Protein AF-A0A9J6G256-F1 (afdb_monomer)

Nearest PDB structures (foldseek):
  5zbn-assembly3_C  TM=7.686E-01  e=2.371E-08  Nicotiana benthamiana
  5zbn-assembly2_B  TM=7.187E-01  e=8.609E-08  Nicotiana benthamiana
  1p4c-assembly1_A  TM=7.655E-01  e=4.120E-06  Pseudomonas putida
  6bfg-assembly1_A  TM=6.471E-01  e=3.862E-06  Pseudomonas putida
  3bl5-assembly6_F  TM=2.977E-01  e=8.065E-01  unclassified

InterPro domains:
  IPR000262 FMN-dependent dehydrogenase [PF01070] (1-65)
  IPR000262 FMN-dependent dehydrogenase [PF01070] (101-170)
  IPR013785 Aldolase-type TIM barrel [G3DSA:3.20.20.70] (1-86)
  IPR013785 Aldolase-type TIM barrel [G3DSA:3.20.20.70] (89-179)
  IPR037396 FMN hydroxy acid dehydrogenase domain [PS51349] (102-175)

Sequence (182 aa):
MAVSARSSTPLEEVAAAAGPDAALWAQLDIRKDRSITLQHAQRAKRCGCTAIVLTVDHPFISGTAARSAENESQQKVFNEISTPCQPLCAPWAADATFTWTGGVRSGDDVVKALCLGAKAVFVGRPALYGLAYNGEEGVTAVLECIRKELCTCLSLIGCHDVQKLHRGFLVRRSDISYQERR

Solvent-accessible surface area (backbone atoms only — not comparable to full-atom values): 11158 Å² total; per-residue (Å²): 88,77,43,56,76,79,50,96,61,58,66,62,58,52,36,63,73,60,39,93,85,46,68,32,27,38,30,42,57,88,45,94,59,56,67,60,40,51,51,51,54,52,50,33,54,74,54,58,33,80,45,77,43,80,58,74,89,68,88,61,91,67,80,69,71,78,85,75,48,96,64,77,76,58,62,56,56,56,60,64,65,63,49,80,80,70,84,81,74,54,85,87,51,82,83,67,77,51,64,44,64,78,85,57,80,46,15,61,50,50,51,52,44,33,22,75,62,34,78,48,75,46,70,54,69,61,37,54,50,16,34,74,73,50,39,69,62,23,26,50,51,46,53,49,50,32,50,53,38,30,53,49,49,29,59,74,72,72,45,93,46,82,87,73,49,38,58,86,83,58,77,60,76,89,77,56,81,80,74,82,80,124

Radius of gyration: 19.36 Å; Cα contacts (8 Å, |Δi|>4): 179; chains: 1; bounding box: 43×44×50 Å

Mean predicted aligned error: 10.52 Å

Structure (mmCIF, N/CA/C/O backbone):
data_AF-A0A9J6G256-F1
#
_entry.id   AF-A0A9J6G256-F1
#
loop_
_atom_site.group_PDB
_atom_site.id
_atom_site.type_symbol
_atom_site.label_atom_id
_atom_site.label_alt_id
_atom_site.label_comp_id
_atom_site.label_asym_id
_atom_site.label_entity_id
_atom_site.label_seq_id
_atom_site.pdbx_PDB_ins_code
_atom_site.Cartn_x
_atom_site.Cartn_y
_atom_site.Cartn_z
_atom_site.occupancy
_atom_site.B_iso_or_equiv
_atom_site.auth_seq_id
_atom_site.auth_comp_id
_atom_site.auth_asym_id
_atom_site.auth_atom_id
_atom_site.pdbx_PDB_model_num
ATOM 1 N N . MET A 1 1 ? 4.961 -4.746 -1.626 1.00 87.38 1 MET A N 1
ATOM 2 C CA . MET A 1 1 ? 5.121 -3.529 -2.463 1.00 87.38 1 MET A CA 1
ATOM 3 C C . MET A 1 1 ? 4.563 -3.794 -3.855 1.00 87.38 1 MET A C 1
ATOM 5 O O . MET A 1 1 ? 4.754 -4.895 -4.349 1.00 87.38 1 MET A O 1
ATOM 9 N N . ALA A 1 2 ? 3.893 -2.824 -4.488 1.00 87.12 2 ALA A N 1
ATOM 10 C CA . ALA A 1 2 ? 3.478 -2.934 -5.890 1.00 87.12 2 ALA A CA 1
ATOM 11 C C . ALA A 1 2 ? 4.465 -2.191 -6.806 1.00 87.12 2 ALA A C 1
ATOM 13 O O . ALA A 1 2 ? 4.759 -1.023 -6.562 1.00 87.12 2 ALA A O 1
ATOM 14 N N . VAL A 1 3 ? 4.967 -2.860 -7.843 1.00 88.81 3 VAL A N 1
ATOM 15 C CA . VAL A 1 3 ? 5.972 -2.332 -8.777 1.00 88.81 3 VAL A CA 1
ATOM 16 C C . VAL A 1 3 ? 5.314 -2.014 -10.110 1.00 88.81 3 VAL A C 1
ATOM 18 O O . VAL A 1 3 ? 4.662 -2.875 -10.694 1.00 88.81 3 VAL A O 1
ATOM 21 N N . SER A 1 4 ? 5.483 -0.788 -10.605 1.00 87.94 4 SER A N 1
ATOM 22 C CA . SER A 1 4 ? 4.876 -0.369 -11.871 1.00 87.94 4 SER A CA 1
ATOM 23 C C . SER A 1 4 ? 5.573 -0.973 -13.089 1.00 87.94 4 SER A C 1
ATOM 25 O O . SER A 1 4 ? 6.800 -0.974 -13.171 1.00 87.94 4 SER A O 1
ATOM 27 N N . ALA A 1 5 ? 4.796 -1.353 -14.107 1.00 82.94 5 ALA A N 1
ATOM 28 C CA . ALA A 1 5 ? 5.305 -1.691 -15.439 1.00 82.94 5 ALA A CA 1
ATOM 29 C C . ALA A 1 5 ? 6.028 -0.520 -16.136 1.00 82.94 5 ALA A C 1
ATOM 31 O O . ALA A 1 5 ? 6.650 -0.717 -17.179 1.00 82.94 5 ALA A O 1
ATOM 32 N N . ARG A 1 6 ? 5.935 0.698 -15.584 1.00 84.12 6 ARG A N 1
ATOM 33 C CA . ARG A 1 6 ? 6.635 1.909 -16.037 1.00 84.12 6 ARG A CA 1
ATOM 34 C C . ARG A 1 6 ? 7.700 2.386 -15.041 1.00 84.12 6 ARG A C 1
ATOM 36 O O . ARG A 1 6 ? 8.051 3.563 -15.044 1.00 84.12 6 ARG A O 1
ATOM 43 N N . SER A 1 7 ? 8.172 1.498 -14.168 1.00 87.69 7 SER A N 1
ATOM 44 C CA . SER A 1 7 ? 9.269 1.781 -13.241 1.00 87.69 7 SER A CA 1
ATOM 45 C C . SER A 1 7 ? 10.533 2.213 -13.994 1.00 87.69 7 SER A C 1
ATOM 47 O O . SER A 1 7 ? 10.833 1.690 -15.067 1.00 87.69 7 SER A O 1
ATOM 49 N N . SER A 1 8 ? 11.290 3.147 -13.417 1.00 90.69 8 SER A N 1
ATOM 50 C CA . SER A 1 8 ? 12.636 3.507 -13.885 1.00 90.69 8 SER A CA 1
ATOM 51 C C . SER A 1 8 ? 13.663 2.400 -13.635 1.00 90.69 8 SER A C 1
ATOM 53 O O . SER A 1 8 ? 14.712 2.387 -14.269 1.00 90.69 8 SER A O 1
ATOM 55 N N . THR A 1 9 ? 13.355 1.480 -12.721 1.00 92.81 9 THR A N 1
ATOM 56 C CA . THR A 1 9 ? 14.210 0.356 -12.330 1.00 92.81 9 THR A CA 1
ATOM 57 C C . THR A 1 9 ? 13.568 -0.960 -12.782 1.00 92.81 9 THR A C 1
ATOM 59 O O . THR A 1 9 ? 12.362 -1.137 -12.552 1.00 92.81 9 THR A O 1
ATOM 62 N N . PRO A 1 10 ? 14.322 -1.888 -13.406 1.00 93.44 10 PRO A N 1
ATOM 63 C CA . PRO A 1 10 ? 13.814 -3.201 -13.795 1.00 93.44 10 PRO A CA 1
ATOM 64 C C . PRO A 1 10 ? 13.231 -3.976 -12.611 1.00 93.44 10 PRO A C 1
ATOM 66 O O . PRO A 1 10 ? 13.753 -3.926 -11.499 1.00 93.44 10 PRO A O 1
ATOM 69 N N . LEU A 1 11 ? 12.165 -4.741 -12.858 1.00 90.69 11 LEU A N 1
ATOM 70 C CA . LEU A 1 11 ? 11.508 -5.545 -11.822 1.00 90.69 11 LEU A CA 1
ATOM 71 C C . LEU A 1 11 ? 12.468 -6.553 -11.175 1.00 90.69 11 LEU A C 1
ATOM 73 O O . LEU A 1 11 ? 12.367 -6.816 -9.984 1.00 90.69 11 LEU A O 1
ATOM 77 N N . GLU A 1 12 ? 13.402 -7.087 -11.956 1.00 93.56 12 GLU A N 1
ATOM 78 C CA . GLU A 1 12 ? 14.423 -8.033 -11.515 1.00 93.56 12 GLU A CA 1
ATOM 79 C C . GLU A 1 12 ? 15.369 -7.408 -10.477 1.00 93.56 12 GLU A C 1
ATOM 81 O O . GLU A 1 12 ? 15.660 -8.030 -9.458 1.00 93.56 12 GLU A O 1
ATOM 86 N N . GLU A 1 13 ? 15.803 -6.165 -10.701 1.00 95.19 13 GLU A N 1
ATOM 87 C CA . GLU A 1 13 ? 16.651 -5.430 -9.753 1.00 95.19 13 GLU A CA 1
ATOM 88 C C . GLU A 1 13 ? 15.881 -5.080 -8.480 1.00 95.19 13 GLU A C 1
ATOM 90 O O . GLU A 1 13 ? 16.402 -5.231 -7.378 1.00 95.19 13 GLU A O 1
ATOM 95 N N . VAL A 1 14 ? 14.611 -4.683 -8.617 1.00 93.44 14 VAL A N 1
ATOM 96 C CA . VAL A 1 14 ? 13.737 -4.429 -7.465 1.00 93.44 14 VAL A CA 1
ATOM 97 C C . VAL A 1 14 ? 13.531 -5.703 -6.642 1.00 93.44 14 VAL A C 1
ATOM 99 O O . VAL A 1 14 ? 13.580 -5.650 -5.416 1.00 93.44 14 VAL A O 1
ATOM 102 N N . ALA A 1 15 ? 13.326 -6.849 -7.294 1.00 91.56 15 ALA A N 1
ATOM 103 C CA . ALA A 1 15 ? 13.178 -8.135 -6.619 1.00 91.56 15 ALA A CA 1
ATOM 104 C C . ALA A 1 15 ? 14.465 -8.564 -5.904 1.00 91.56 15 ALA A C 1
ATOM 106 O O . ALA A 1 15 ? 14.409 -9.006 -4.759 1.00 91.56 15 ALA A O 1
ATOM 107 N N . ALA A 1 16 ? 15.622 -8.371 -6.541 1.00 93.62 16 ALA A N 1
ATOM 108 C CA . ALA A 1 16 ? 16.914 -8.647 -5.926 1.00 93.62 16 ALA A CA 1
ATOM 109 C C . ALA A 1 16 ? 17.165 -7.766 -4.690 1.00 93.62 16 ALA A C 1
ATOM 111 O O . ALA A 1 16 ? 17.610 -8.275 -3.665 1.00 93.62 16 ALA A O 1
ATOM 112 N N . ALA A 1 17 ? 16.839 -6.472 -4.765 1.00 93.31 17 ALA A N 1
ATOM 113 C CA . ALA A 1 17 ? 16.995 -5.538 -3.651 1.00 93.31 17 ALA A CA 1
ATOM 114 C C . ALA A 1 17 ? 16.014 -5.808 -2.497 1.00 93.31 17 ALA A C 1
ATOM 116 O O . ALA A 1 17 ? 16.377 -5.653 -1.336 1.00 93.31 17 ALA A O 1
ATOM 117 N N . ALA A 1 18 ? 14.780 -6.220 -2.801 1.00 89.69 18 ALA A N 1
ATOM 118 C CA . ALA A 1 18 ? 13.762 -6.492 -1.788 1.00 89.69 18 ALA A CA 1
ATOM 119 C C . ALA A 1 18 ? 14.001 -7.811 -1.026 1.00 89.69 18 ALA A C 1
ATOM 121 O O . ALA A 1 18 ? 13.534 -7.960 0.103 1.00 89.69 18 ALA A O 1
ATOM 122 N N . GLY A 1 19 ? 14.727 -8.755 -1.628 1.00 89.06 19 GLY A N 1
ATOM 123 C CA . GLY A 1 19 ? 14.995 -10.071 -1.055 1.00 89.06 19 GLY A CA 1
ATOM 124 C C . GLY A 1 19 ? 13.882 -11.101 -1.318 1.00 89.06 19 GLY A C 1
ATOM 125 O O . GLY A 1 19 ? 12.797 -10.759 -1.792 1.00 89.06 19 GLY A O 1
ATOM 126 N N . PRO A 1 20 ? 14.144 -12.389 -1.025 1.00 81.75 20 PRO A N 1
ATOM 127 C CA . PRO A 1 20 ? 13.278 -13.504 -1.421 1.00 81.75 20 PRO A CA 1
ATOM 128 C C . PRO A 1 20 ? 11.928 -13.543 -0.690 1.00 81.75 20 PRO A C 1
ATOM 130 O O . PRO A 1 20 ? 10.957 -14.055 -1.241 1.00 81.75 20 PRO A O 1
ATOM 133 N N . ASP A 1 21 ? 11.849 -12.978 0.516 1.00 83.81 21 ASP A N 1
ATOM 134 C CA . ASP A 1 21 ? 10.632 -12.980 1.341 1.00 83.81 21 ASP A CA 1
ATOM 135 C C . ASP A 1 21 ? 9.714 -11.777 1.062 1.00 83.81 21 ASP A C 1
ATOM 137 O O . ASP A 1 21 ? 8.637 -11.639 1.650 1.00 83.81 21 ASP A O 1
ATOM 141 N N . ALA A 1 22 ? 10.121 -10.873 0.166 1.00 81.50 22 ALA A N 1
ATOM 142 C CA . ALA A 1 22 ? 9.345 -9.685 -0.136 1.00 81.50 22 ALA A CA 1
ATOM 143 C C . ALA A 1 22 ? 8.060 -10.033 -0.898 1.00 81.50 22 ALA A C 1
ATOM 145 O O . ALA A 1 22 ? 8.076 -10.509 -2.034 1.00 81.50 22 ALA A O 1
ATOM 146 N N . ALA A 1 23 ? 6.912 -9.686 -0.314 1.00 83.56 23 ALA A N 1
ATOM 147 C CA . ALA A 1 23 ? 5.629 -9.744 -1.005 1.00 83.56 23 ALA A CA 1
ATOM 148 C C . ALA A 1 23 ? 5.554 -8.646 -2.086 1.00 83.56 23 ALA A C 1
ATOM 150 O O . ALA A 1 23 ? 5.117 -7.512 -1.836 1.00 83.56 23 ALA A O 1
ATOM 151 N N . LEU A 1 24 ? 6.011 -8.976 -3.295 1.00 85.44 24 LEU A N 1
ATOM 152 C CA . LEU A 1 24 ? 5.983 -8.095 -4.460 1.00 85.44 24 LEU A CA 1
ATOM 153 C C . LEU A 1 24 ? 4.762 -8.363 -5.333 1.00 85.44 24 LEU A C 1
ATOM 155 O O . LEU A 1 24 ? 4.462 -9.502 -5.685 1.00 85.44 24 LEU A O 1
ATOM 159 N N . TRP A 1 25 ? 4.068 -7.295 -5.712 1.00 89.12 25 TRP A N 1
ATOM 160 C CA . TRP A 1 25 ? 2.984 -7.318 -6.690 1.00 89.12 25 TRP A CA 1
ATOM 161 C C . TRP A 1 25 ? 3.436 -6.565 -7.939 1.00 89.12 25 TRP A C 1
ATOM 163 O O . TRP A 1 25 ? 4.074 -5.519 -7.831 1.00 89.12 25 TRP A O 1
ATOM 173 N N . ALA A 1 26 ? 3.100 -7.063 -9.124 1.00 84.12 26 ALA A N 1
ATOM 174 C CA . ALA A 1 26 ? 3.441 -6.403 -10.381 1.00 84.12 26 ALA A CA 1
ATOM 175 C C . ALA A 1 26 ? 2.226 -5.653 -10.934 1.00 84.12 26 ALA A C 1
ATOM 177 O O . ALA A 1 26 ? 1.208 -6.265 -11.252 1.00 84.12 26 ALA A O 1
ATOM 178 N N . GLN A 1 27 ? 2.326 -4.332 -11.061 1.00 85.75 27 GLN A N 1
ATOM 179 C CA . GLN A 1 27 ? 1.307 -3.497 -11.689 1.00 85.75 27 GLN A CA 1
ATOM 180 C C . GLN A 1 27 ? 1.532 -3.435 -13.198 1.00 85.75 27 GLN A C 1
ATOM 182 O O . GLN A 1 27 ? 2.644 -3.161 -13.644 1.00 85.75 27 GLN A O 1
ATOM 187 N N . LEU A 1 28 ? 0.485 -3.676 -13.988 1.00 82.38 28 LEU A N 1
ATOM 188 C CA . LEU A 1 28 ? 0.556 -3.654 -15.445 1.00 82.38 28 LEU A CA 1
ATOM 189 C C . LEU A 1 28 ? -0.699 -3.081 -16.104 1.00 82.38 28 LEU A C 1
ATOM 191 O O . LEU A 1 28 ? -1.811 -3.213 -15.599 1.00 82.38 28 LEU A O 1
ATOM 195 N N . ASP A 1 29 ? -0.485 -2.502 -17.284 1.00 82.00 29 ASP A N 1
ATOM 196 C CA . ASP A 1 29 ? -1.530 -2.061 -18.203 1.00 82.00 29 ASP A CA 1
ATOM 197 C C . ASP A 1 29 ? -1.674 -3.074 -19.349 1.00 82.00 29 ASP A C 1
ATOM 199 O O . ASP A 1 29 ? -0.689 -3.665 -19.820 1.00 82.00 29 ASP A O 1
ATOM 203 N N . ILE A 1 30 ? -2.892 -3.244 -19.868 1.00 82.75 30 ILE A N 1
ATOM 204 C CA . ILE A 1 30 ? -3.110 -4.041 -21.081 1.00 82.75 30 ILE A CA 1
ATOM 205 C C . ILE A 1 30 ? -2.638 -3.232 -22.294 1.00 82.75 30 ILE A C 1
ATOM 207 O O . ILE A 1 30 ? -3.282 -2.279 -22.731 1.00 82.75 30 ILE A O 1
ATOM 211 N N . ARG A 1 31 ? -1.503 -3.630 -22.876 1.00 78.38 31 ARG A N 1
ATOM 212 C CA . ARG A 1 31 ? -0.915 -2.981 -24.055 1.00 78.38 31 ARG A CA 1
ATOM 213 C C . ARG A 1 31 ? -1.581 -3.492 -25.326 1.00 78.38 31 ARG A C 1
ATOM 215 O O . ARG A 1 31 ? -1.970 -4.655 -25.379 1.00 78.38 31 ARG A O 1
ATOM 222 N N . LYS A 1 32 ? -1.692 -2.641 -26.361 1.00 81.94 32 LYS A N 1
ATOM 223 C CA . LYS A 1 32 ? -2.257 -3.016 -27.680 1.00 81.94 32 LYS A CA 1
ATOM 224 C C . LYS A 1 32 ? -1.655 -4.326 -28.192 1.00 81.94 32 LYS A C 1
ATOM 226 O O . LYS A 1 32 ? -2.400 -5.252 -28.489 1.00 81.94 32 LYS A O 1
ATOM 231 N N . ASP A 1 33 ? -0.329 -4.408 -28.196 1.00 84.31 33 ASP A N 1
ATOM 232 C CA . ASP A 1 33 ? 0.382 -5.663 -28.400 1.00 84.31 33 ASP A CA 1
ATOM 233 C C . ASP A 1 33 ? 0.359 -6.499 -27.113 1.00 84.31 33 ASP A C 1
ATOM 235 O O . ASP A 1 33 ? 0.984 -6.157 -26.103 1.00 84.31 33 ASP A O 1
ATOM 239 N N . ARG A 1 34 ? -0.389 -7.604 -27.156 1.00 85.44 34 ARG A N 1
ATOM 240 C CA . ARG A 1 34 ? -0.570 -8.509 -26.017 1.00 85.44 34 ARG A CA 1
ATOM 241 C C . ARG A 1 34 ? 0.691 -9.305 -25.692 1.00 85.44 34 ARG A C 1
ATOM 243 O O . ARG A 1 34 ? 0.820 -9.745 -24.552 1.00 85.44 34 ARG A O 1
ATOM 250 N N . SER A 1 35 ? 1.625 -9.452 -26.634 1.00 87.69 35 SER A N 1
ATOM 251 C CA . SER A 1 35 ? 2.891 -10.151 -26.390 1.00 87.69 35 SER A CA 1
ATOM 252 C C . SER A 1 35 ? 3.715 -9.448 -25.305 1.00 87.69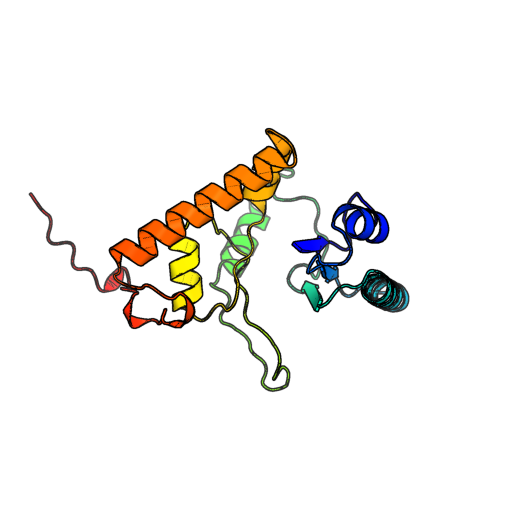 35 SER A C 1
ATOM 254 O O . SER A 1 35 ? 4.253 -10.105 -24.418 1.00 87.69 35 SER A O 1
ATOM 256 N N . ILE A 1 36 ? 3.697 -8.111 -25.287 1.00 84.94 36 ILE A N 1
ATOM 257 C CA . ILE A 1 36 ? 4.377 -7.285 -24.281 1.00 84.94 36 ILE A CA 1
ATOM 258 C C . ILE A 1 36 ? 3.749 -7.490 -22.898 1.00 84.94 36 ILE A C 1
ATOM 260 O O . ILE A 1 36 ? 4.454 -7.680 -21.907 1.00 84.94 36 ILE A O 1
ATOM 264 N N . THR A 1 37 ? 2.415 -7.481 -22.818 1.00 82.19 37 THR A N 1
ATOM 265 C CA . THR A 1 37 ? 1.690 -7.742 -21.565 1.00 82.19 37 THR A CA 1
ATOM 266 C C . THR A 1 37 ? 1.989 -9.149 -21.037 1.00 82.19 37 THR A C 1
ATOM 268 O O . THR A 1 37 ? 2.272 -9.309 -19.850 1.0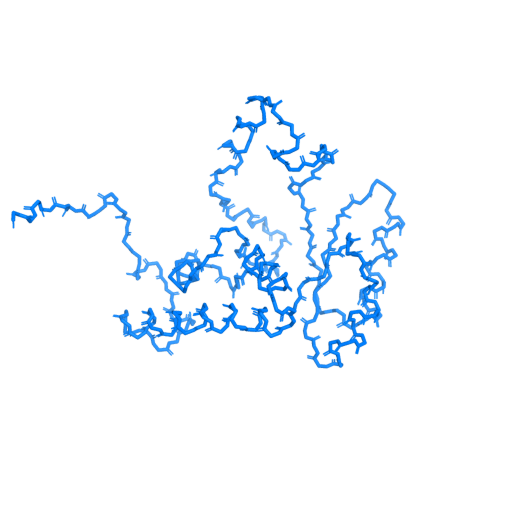0 82.19 37 THR A O 1
ATOM 271 N N . LEU A 1 38 ? 1.998 -10.158 -21.915 1.00 86.56 38 LEU A N 1
ATOM 272 C CA . LEU A 1 38 ? 2.346 -11.536 -21.559 1.00 86.56 38 LEU A CA 1
ATOM 273 C C . LEU A 1 38 ? 3.798 -11.657 -21.085 1.00 86.56 38 LEU A C 1
ATOM 275 O O . LEU A 1 38 ? 4.057 -12.297 -20.067 1.00 86.56 38 LEU A O 1
ATOM 279 N N . GLN A 1 39 ? 4.740 -11.004 -21.768 1.00 86.62 39 GLN A N 1
ATOM 280 C CA . GLN A 1 39 ? 6.148 -11.000 -21.380 1.00 86.62 39 GLN A CA 1
ATOM 281 C C . GLN A 1 39 ? 6.348 -10.355 -20.001 1.00 86.62 39 GLN A C 1
ATOM 283 O O . GLN A 1 39 ? 7.093 -10.892 -19.181 1.00 86.62 39 GLN A O 1
ATOM 288 N N . HIS A 1 40 ? 5.660 -9.246 -19.704 1.00 83.94 40 HIS A N 1
ATOM 289 C CA . HIS A 1 40 ? 5.694 -8.633 -18.373 1.00 83.94 40 HIS A CA 1
ATOM 290 C C . HIS A 1 40 ? 5.102 -9.537 -17.289 1.00 83.94 40 HIS A C 1
ATOM 292 O O . HIS A 1 40 ? 5.720 -9.690 -16.237 1.00 83.94 40 HIS A O 1
ATOM 298 N N . ALA A 1 41 ? 3.970 -10.196 -17.546 1.00 84.50 41 ALA A N 1
ATOM 299 C CA . ALA A 1 41 ? 3.387 -11.141 -16.594 1.00 84.50 41 ALA A CA 1
ATOM 300 C C . ALA A 1 41 ? 4.325 -12.334 -16.316 1.00 84.50 41 ALA A C 1
ATOM 302 O O . ALA A 1 41 ? 4.507 -12.741 -15.169 1.00 84.50 41 ALA A O 1
ATOM 303 N N . GLN A 1 42 ? 4.983 -12.866 -17.351 1.00 87.25 42 GLN A N 1
ATOM 304 C CA . GLN A 1 42 ? 5.971 -13.940 -17.200 1.00 87.25 42 GLN A CA 1
ATOM 305 C C . GLN A 1 42 ? 7.206 -13.489 -16.411 1.00 87.25 42 GLN A C 1
ATOM 307 O O . GLN A 1 42 ? 7.693 -14.238 -15.564 1.00 87.25 42 GLN A O 1
ATOM 312 N N . ARG A 1 43 ? 7.709 -12.272 -16.660 1.00 89.56 43 ARG A N 1
ATOM 313 C CA . ARG A 1 43 ? 8.811 -11.679 -15.883 1.00 89.56 43 ARG A CA 1
ATOM 314 C C . ARG A 1 43 ? 8.432 -11.528 -14.415 1.00 89.56 43 ARG A C 1
ATOM 316 O O . ARG A 1 43 ? 9.199 -11.961 -13.563 1.00 89.56 43 ARG A O 1
ATOM 323 N N . ALA A 1 44 ? 7.233 -11.025 -14.128 1.00 86.31 44 ALA A N 1
ATOM 324 C CA . ALA A 1 44 ? 6.725 -10.913 -12.764 1.00 86.31 44 ALA A CA 1
ATOM 325 C C . ALA A 1 44 ? 6.680 -12.266 -12.046 1.00 86.31 44 ALA A C 1
ATOM 327 O O . ALA A 1 44 ? 7.185 -12.387 -10.933 1.00 86.31 44 ALA A O 1
ATOM 328 N N . LYS A 1 45 ? 6.175 -13.311 -12.716 1.00 86.50 45 LYS A N 1
ATOM 329 C CA . LYS A 1 45 ? 6.179 -14.673 -12.167 1.00 86.50 45 LYS A CA 1
ATOM 330 C C . LYS A 1 45 ? 7.597 -15.169 -11.854 1.00 86.50 45 LYS A C 1
ATOM 332 O O . LYS A 1 45 ? 7.809 -15.765 -10.805 1.00 86.50 45 LYS A O 1
ATOM 337 N N . ARG A 1 46 ? 8.570 -14.920 -12.740 1.00 88.50 46 ARG A N 1
ATOM 338 C CA . ARG A 1 46 ? 9.980 -15.303 -12.516 1.00 88.50 46 ARG A CA 1
ATOM 339 C C . ARG A 1 46 ? 10.630 -14.546 -11.359 1.00 88.50 46 ARG A C 1
ATOM 341 O O . ARG A 1 46 ? 11.467 -15.119 -10.678 1.00 88.50 46 ARG A O 1
ATOM 348 N N . CYS A 1 47 ? 10.229 -13.299 -11.131 1.00 87.50 47 CYS A N 1
ATOM 349 C CA . CYS A 1 47 ? 10.709 -12.478 -10.018 1.00 87.50 47 CYS A CA 1
ATOM 350 C C . CYS A 1 47 ? 10.013 -12.801 -8.683 1.00 87.50 47 CYS A C 1
ATOM 352 O O . CYS A 1 47 ? 10.212 -12.079 -7.714 1.00 87.50 47 CYS A O 1
ATOM 354 N N . GLY A 1 48 ? 9.167 -13.838 -8.629 1.00 84.62 48 GLY A N 1
ATOM 355 C CA . GLY A 1 48 ? 8.471 -14.237 -7.405 1.00 84.62 48 GLY A CA 1
ATOM 356 C C . GLY A 1 48 ? 7.293 -13.337 -7.022 1.00 84.62 48 GLY A C 1
ATOM 357 O O . GLY A 1 48 ? 6.836 -13.395 -5.884 1.00 84.62 48 GLY A O 1
ATOM 358 N N . CYS A 1 49 ? 6.772 -12.510 -7.938 1.00 81.62 49 CYS A N 1
ATOM 359 C CA . CYS A 1 49 ? 5.607 -11.685 -7.624 1.00 81.62 49 CYS A CA 1
ATOM 360 C C . CYS A 1 49 ? 4.382 -12.555 -7.306 1.00 81.62 49 CYS A C 1
ATOM 362 O O . CYS A 1 49 ? 4.025 -13.450 -8.074 1.00 81.62 49 CYS A O 1
ATOM 364 N N . THR A 1 50 ? 3.704 -12.247 -6.201 1.00 82.75 50 THR A N 1
ATOM 365 C CA . THR A 1 50 ? 2.564 -13.026 -5.690 1.00 82.75 50 THR A CA 1
ATOM 366 C C . THR A 1 50 ? 1.223 -12.579 -6.262 1.00 82.75 50 THR A C 1
ATOM 368 O O . THR A 1 50 ? 0.251 -13.326 -6.194 1.00 82.75 50 THR A O 1
ATOM 371 N N . ALA A 1 51 ? 1.161 -11.383 -6.855 1.00 82.06 51 ALA A N 1
ATOM 372 C CA . ALA A 1 51 ? -0.045 -10.866 -7.489 1.00 82.06 51 ALA A CA 1
ATOM 373 C C . ALA A 1 51 ? 0.258 -9.951 -8.682 1.00 82.06 51 ALA A C 1
ATOM 375 O O . ALA A 1 51 ? 1.335 -9.357 -8.793 1.00 82.06 51 ALA A O 1
ATOM 376 N N . ILE A 1 52 ? -0.745 -9.813 -9.549 1.00 80.44 52 ILE A N 1
ATOM 377 C CA . ILE A 1 52 ? -0.787 -8.846 -10.645 1.00 80.44 52 ILE A CA 1
ATOM 378 C C . ILE A 1 52 ? -1.843 -7.787 -10.318 1.00 80.44 52 ILE A C 1
ATOM 380 O O . ILE A 1 52 ? -2.981 -8.124 -10.001 1.00 80.44 52 ILE A O 1
ATOM 384 N N . VAL A 1 53 ? -1.478 -6.512 -10.441 1.00 83.25 53 VAL A N 1
ATOM 385 C CA . VAL A 1 53 ? -2.391 -5.369 -10.316 1.00 83.25 53 VAL A CA 1
ATOM 386 C C . VAL A 1 53 ? -2.668 -4.823 -11.711 1.00 83.25 53 VAL A C 1
ATOM 388 O O . VAL A 1 53 ? -1.778 -4.273 -12.356 1.00 83.25 53 VAL A O 1
ATOM 391 N N . LEU A 1 54 ? -3.898 -4.981 -12.192 1.00 82.31 54 LEU A N 1
ATOM 392 C CA . LEU A 1 54 ? -4.294 -4.480 -13.504 1.00 82.31 54 LEU A CA 1
ATOM 393 C C . LEU A 1 54 ? -4.819 -3.046 -13.393 1.00 82.31 54 LEU A C 1
ATOM 395 O O . LEU A 1 54 ? -5.830 -2.804 -12.737 1.00 82.31 54 LEU A O 1
ATOM 399 N N . THR A 1 55 ? -4.159 -2.107 -14.062 1.00 80.06 55 THR A N 1
ATOM 400 C CA . THR A 1 55 ? -4.593 -0.706 -14.126 1.00 80.06 55 THR A CA 1
ATOM 401 C C . THR A 1 55 ? -5.433 -0.496 -15.388 1.00 80.06 55 THR A C 1
ATOM 403 O O . THR A 1 55 ? -5.002 -0.814 -16.496 1.00 80.06 55 THR A O 1
ATOM 406 N N . VAL A 1 56 ? -6.671 -0.021 -15.213 1.00 77.12 56 VAL A N 1
ATOM 407 C CA . VAL A 1 56 ? -7.687 0.086 -16.286 1.00 77.12 56 VAL A CA 1
ATOM 408 C C . VAL A 1 56 ? -8.275 1.492 -16.442 1.00 77.12 56 VAL A C 1
ATOM 410 O O . VAL A 1 56 ? -9.009 1.754 -17.388 1.00 77.12 56 VAL A O 1
ATOM 413 N N . ASP A 1 57 ? -7.944 2.400 -15.527 1.00 72.69 57 ASP A N 1
ATOM 414 C CA . ASP A 1 57 ? -8.428 3.784 -15.436 1.00 72.69 57 ASP A CA 1
ATOM 415 C C . ASP A 1 57 ? -7.662 4.766 -16.339 1.00 72.69 57 ASP A C 1
ATOM 417 O O . ASP A 1 57 ? -8.117 5.887 -16.553 1.00 72.69 57 ASP A O 1
ATOM 421 N N . HIS A 1 58 ? -6.549 4.330 -16.937 1.00 65.81 58 HIS A N 1
ATOM 422 C CA . HIS A 1 58 ? -5.757 5.102 -17.900 1.00 65.81 58 HIS A CA 1
ATOM 423 C C . HIS A 1 58 ? -5.811 4.484 -19.317 1.00 65.81 58 HIS A C 1
ATOM 425 O O . HIS A 1 58 ? -4.769 4.130 -19.876 1.00 65.81 58 HIS A O 1
ATOM 431 N N . PRO A 1 59 ? -7.001 4.334 -19.944 1.00 60.47 59 PRO A N 1
ATOM 432 C CA . PRO A 1 59 ? -7.129 3.721 -21.272 1.00 60.47 59 PRO A CA 1
ATOM 433 C C . PRO A 1 59 ? -6.453 4.544 -22.381 1.00 60.47 59 PRO A C 1
ATOM 435 O O . PRO A 1 59 ? -6.146 4.018 -23.453 1.00 60.47 59 PRO A O 1
ATOM 438 N N . PHE A 1 60 ? -6.179 5.823 -22.114 1.00 58.44 60 PHE A N 1
ATOM 439 C CA . PHE A 1 60 ? -5.454 6.729 -22.992 1.00 58.44 60 PHE A CA 1
ATOM 440 C C . PHE A 1 60 ? -4.295 7.365 -22.221 1.00 58.44 60 PHE A C 1
ATOM 442 O O . PHE A 1 60 ? -4.497 7.959 -21.164 1.00 58.44 60 PHE A O 1
ATOM 449 N N . ILE A 1 61 ? -3.079 7.284 -22.767 1.00 50.56 61 ILE A N 1
ATOM 450 C CA . ILE A 1 61 ? -1.952 8.099 -22.298 1.00 50.56 61 ILE A CA 1
ATOM 451 C C . ILE A 1 61 ? -2.172 9.508 -22.861 1.00 50.56 61 ILE A C 1
ATOM 453 O O . ILE A 1 61 ? -1.630 9.859 -23.907 1.00 50.56 61 ILE A O 1
ATOM 457 N N . SER A 1 62 ? -3.025 10.302 -22.213 1.00 38.44 62 SER A N 1
ATOM 458 C CA . SER A 1 62 ? -2.973 11.756 -22.368 1.00 38.44 62 SER A CA 1
ATOM 459 C C . SER A 1 62 ? -1.742 12.266 -21.617 1.00 38.44 62 SER A C 1
ATOM 461 O O . SER A 1 62 ? -1.412 11.728 -20.560 1.00 38.44 62 SER A O 1
ATOM 463 N N . GLY A 1 63 ? -1.045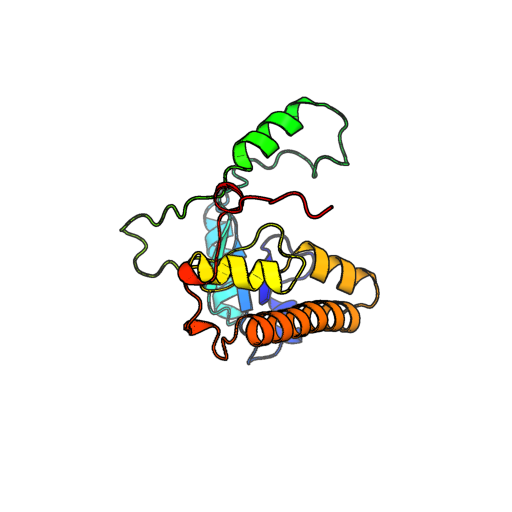 13.257 -22.173 1.00 36.34 63 GLY A N 1
ATOM 464 C CA . GLY A 1 63 ? 0.179 13.826 -21.604 1.00 36.34 63 GLY A CA 1
ATOM 465 C C . GLY A 1 63 ? 0.087 14.141 -20.106 1.00 36.34 63 GLY A C 1
ATOM 466 O O . GLY A 1 63 ? -0.989 14.381 -19.569 1.00 36.34 63 GLY A O 1
ATOM 467 N N . THR A 1 64 ? 1.255 14.077 -19.469 1.00 40.31 64 THR A N 1
ATOM 468 C CA . THR A 1 64 ? 1.636 14.431 -18.095 1.00 40.31 64 THR A CA 1
ATOM 469 C C . THR A 1 64 ? 0.582 15.159 -17.251 1.00 40.31 64 THR A C 1
ATOM 471 O O . THR A 1 64 ? 0.029 16.171 -17.666 1.00 40.31 64 THR A O 1
ATOM 474 N N . ALA A 1 65 ? 0.389 14.665 -16.021 1.00 47.34 65 ALA A N 1
ATOM 475 C CA . ALA A 1 65 ? -0.465 15.224 -14.973 1.00 47.34 65 ALA A CA 1
ATOM 476 C C . ALA A 1 65 ? -0.567 16.764 -14.999 1.00 47.34 65 ALA A C 1
ATOM 478 O O . ALA A 1 65 ? 0.442 17.458 -15.107 1.00 47.34 65 ALA A O 1
ATOM 479 N N . ALA A 1 66 ? -1.792 17.259 -14.817 1.00 42.28 66 ALA A N 1
ATOM 480 C CA . ALA A 1 66 ? -2.316 18.627 -14.925 1.00 42.28 66 ALA A CA 1
ATOM 481 C C . ALA A 1 66 ? -1.546 19.816 -14.282 1.00 42.28 66 ALA A C 1
ATOM 483 O O . ALA A 1 66 ? -2.086 20.912 -14.212 1.00 42.28 66 ALA A O 1
ATOM 484 N N . ARG A 1 67 ? -0.296 19.671 -13.820 1.00 44.78 67 ARG A N 1
ATOM 485 C CA . ARG A 1 67 ? 0.618 20.811 -13.588 1.00 44.78 67 ARG A CA 1
ATOM 486 C C . ARG A 1 67 ? 1.483 21.148 -14.806 1.00 44.78 67 ARG A C 1
ATOM 488 O O . ARG A 1 67 ? 2.112 22.196 -14.801 1.00 44.78 67 ARG A O 1
ATOM 495 N N . SER A 1 68 ? 1.526 20.290 -15.828 1.00 43.47 68 SER A N 1
ATOM 496 C CA . SER A 1 68 ? 2.305 20.542 -17.052 1.00 43.47 68 SER A CA 1
ATOM 497 C C . SER A 1 68 ? 1.517 21.205 -18.187 1.00 43.47 68 SER A C 1
ATOM 499 O O . SER A 1 68 ? 2.120 21.547 -19.197 1.00 43.47 68 SER A O 1
ATOM 501 N N . ALA A 1 69 ? 0.207 21.407 -18.047 1.00 37.91 69 ALA A N 1
ATOM 502 C CA . ALA A 1 69 ? -0.589 22.133 -19.030 1.00 37.91 69 ALA A CA 1
ATOM 503 C C . ALA A 1 69 ? -1.719 22.893 -18.327 1.00 37.91 69 ALA A C 1
ATOM 505 O O . ALA A 1 69 ? -2.701 22.302 -17.881 1.00 37.91 69 ALA A O 1
ATOM 506 N N . GLU A 1 70 ? -1.568 24.209 -18.221 1.00 43.19 70 GLU A N 1
ATOM 507 C CA . GLU A 1 70 ? -2.693 25.131 -18.089 1.00 43.19 70 GLU A CA 1
ATOM 508 C C . GLU A 1 70 ? -3.693 24.829 -19.221 1.00 43.19 70 GLU A C 1
ATOM 510 O O . GLU A 1 70 ? -3.324 24.951 -20.386 1.00 43.19 70 GLU A O 1
ATOM 515 N N . ASN A 1 71 ? -4.903 24.344 -18.905 1.00 34.44 71 ASN A N 1
ATOM 516 C CA . ASN A 1 71 ? -6.152 24.604 -19.645 1.00 34.44 71 ASN A CA 1
ATOM 517 C C . ASN A 1 71 ? -7.324 23.787 -19.064 1.00 34.44 71 ASN A C 1
ATOM 519 O O . ASN A 1 71 ? -7.365 22.558 -19.149 1.00 34.44 71 ASN A O 1
ATOM 523 N N . GLU A 1 72 ? -8.310 24.514 -18.531 1.00 40.94 72 GLU A N 1
ATOM 524 C CA . GLU A 1 72 ? -9.556 24.149 -17.818 1.00 40.94 72 GLU A CA 1
ATOM 525 C C . GLU A 1 72 ? -10.319 22.884 -18.264 1.00 40.94 72 GLU A C 1
ATOM 527 O O . GLU A 1 72 ? -11.110 22.325 -17.503 1.00 40.94 72 GLU A O 1
ATOM 532 N N . SER A 1 73 ? -10.087 22.398 -19.479 1.00 43.22 73 SER A N 1
ATOM 533 C CA . SER A 1 73 ? -10.750 21.230 -20.068 1.00 43.22 73 SER A CA 1
ATOM 534 C C . SER A 1 73 ? -10.563 19.914 -19.291 1.00 43.22 73 SER A C 1
ATOM 536 O O . SER A 1 73 ? -11.488 19.104 -19.240 1.00 43.22 73 SER A O 1
ATOM 538 N N . GLN A 1 74 ? -9.417 19.701 -18.629 1.00 40.00 74 GLN A N 1
ATOM 539 C CA . GLN A 1 74 ? -9.145 18.460 -17.882 1.00 40.00 74 GLN A CA 1
ATOM 540 C C . GLN A 1 74 ? -9.694 18.462 -16.448 1.00 40.00 74 GLN A C 1
ATOM 542 O O . GLN A 1 74 ? -9.925 17.394 -15.874 1.00 40.00 74 GLN A O 1
ATOM 547 N N . GLN A 1 75 ? -9.970 19.643 -15.885 1.00 36.69 75 GLN A N 1
ATOM 548 C CA . GLN A 1 75 ? -10.552 19.782 -14.547 1.00 36.69 75 GLN A CA 1
ATOM 549 C C . GLN A 1 75 ? -11.954 19.148 -14.481 1.00 36.69 75 GLN A C 1
ATOM 551 O O . GLN A 1 75 ? -12.323 18.561 -13.464 1.00 36.69 75 GLN A O 1
ATOM 556 N N . LYS A 1 76 ? -12.718 19.218 -15.583 1.00 31.25 76 LYS A N 1
ATOM 557 C CA . LYS A 1 76 ? -14.047 18.595 -15.694 1.00 31.25 76 LYS A CA 1
ATOM 558 C C . LYS A 1 76 ? -13.983 17.067 -15.633 1.00 31.25 76 LYS A C 1
ATOM 560 O O . LYS A 1 76 ? -14.734 16.473 -14.871 1.00 31.25 76 LYS A O 1
ATOM 565 N N . VAL A 1 77 ? -13.031 16.441 -16.328 1.00 38.22 77 VAL A N 1
ATOM 566 C CA . VAL A 1 77 ? -12.901 14.971 -16.380 1.00 38.22 77 VAL A CA 1
ATOM 567 C C . VAL A 1 77 ? -12.422 14.393 -15.044 1.00 38.22 77 VAL A C 1
ATOM 569 O O . VAL A 1 77 ? -12.937 13.376 -14.588 1.00 38.22 77 VAL A O 1
ATOM 572 N N . PHE A 1 78 ? -11.478 15.055 -14.365 1.00 28.98 78 PHE A N 1
ATOM 573 C CA . PHE A 1 78 ? -11.004 14.595 -13.053 1.00 28.98 78 PHE A CA 1
ATOM 574 C C . PHE A 1 78 ? -12.091 14.718 -11.972 1.00 28.98 78 PHE A C 1
ATOM 576 O O . PHE A 1 78 ? -12.194 13.853 -11.105 1.00 28.98 78 PHE A O 1
ATOM 583 N N . ASN A 1 79 ? -12.941 15.748 -12.048 1.00 33.56 79 ASN A N 1
ATOM 584 C CA . ASN A 1 79 ? -14.097 15.891 -11.160 1.00 33.56 79 ASN A CA 1
ATOM 585 C C . ASN A 1 79 ? -15.220 14.890 -11.476 1.00 33.56 79 ASN A C 1
ATOM 587 O O . ASN A 1 79 ? -15.903 14.450 -10.555 1.00 33.56 79 ASN A O 1
ATOM 591 N N . GLU A 1 80 ? -15.385 14.483 -12.735 1.00 36.03 80 GLU A N 1
ATOM 592 C CA . GLU A 1 80 ? -16.350 13.445 -13.123 1.00 36.03 80 GLU A CA 1
ATOM 593 C C . GLU A 1 80 ? -15.901 12.036 -12.691 1.00 36.03 80 GLU A C 1
ATOM 595 O O . GLU A 1 80 ? -16.727 11.253 -12.224 1.00 36.03 80 GLU A O 1
ATOM 600 N N . ILE A 1 81 ? -14.594 11.736 -12.739 1.00 37.78 81 ILE A N 1
ATOM 601 C CA . ILE A 1 81 ? -14.006 10.455 -12.283 1.00 37.78 81 ILE A CA 1
ATOM 602 C C . ILE A 1 81 ? -13.756 10.438 -10.762 1.00 37.78 81 ILE A C 1
ATOM 604 O O . ILE A 1 81 ? -13.628 9.375 -10.161 1.00 37.78 81 ILE A O 1
ATOM 608 N N . SER A 1 82 ? -13.783 11.599 -10.096 1.00 32.62 82 SER A N 1
ATOM 609 C CA . SER A 1 82 ? -13.813 11.726 -8.628 1.00 32.62 82 SER A CA 1
ATOM 610 C C . SER A 1 82 ? -15.139 11.245 -8.009 1.00 32.62 82 SER A C 1
ATOM 612 O O . SER A 1 82 ? -15.417 11.506 -6.832 1.00 32.62 82 SER A O 1
ATOM 614 N N . THR A 1 83 ? -15.975 10.525 -8.757 1.00 30.44 83 THR A N 1
ATOM 615 C CA . THR A 1 83 ? -16.994 9.687 -8.135 1.00 30.44 83 THR A CA 1
ATOM 616 C C . THR A 1 83 ? -16.272 8.675 -7.241 1.00 30.44 83 THR A C 1
ATOM 618 O O . THR A 1 83 ? -15.320 8.040 -7.698 1.00 30.44 83 THR A O 1
ATOM 621 N N . PRO A 1 84 ? -16.664 8.502 -5.962 1.00 31.41 84 PRO A N 1
ATOM 622 C CA . PRO A 1 84 ? -16.140 7.401 -5.168 1.00 31.41 84 PRO A CA 1
ATOM 623 C C . PRO A 1 84 ? -16.383 6.135 -5.980 1.00 31.41 84 PRO A C 1
ATOM 625 O O . PRO A 1 84 ? -17.534 5.838 -6.302 1.00 31.41 84 PRO A O 1
ATOM 628 N N . CYS A 1 85 ? -15.305 5.455 -6.382 1.00 34.66 85 CYS A N 1
ATOM 629 C CA . CYS A 1 85 ? -15.410 4.207 -7.113 1.00 34.66 85 CYS A CA 1
ATOM 630 C C . CYS A 1 85 ? -16.253 3.263 -6.252 1.00 34.66 85 CYS A C 1
ATOM 632 O O . CYS A 1 85 ? -15.805 2.736 -5.233 1.00 34.66 85 CYS A O 1
ATOM 634 N N . GLN A 1 86 ? -17.529 3.112 -6.606 1.00 31.67 86 GLN A N 1
ATOM 635 C CA . GLN A 1 86 ? -18.296 2.013 -6.066 1.00 31.67 86 GLN A CA 1
ATOM 636 C C . GLN A 1 86 ? -17.594 0.749 -6.554 1.00 31.67 86 GLN A C 1
ATOM 638 O O . GLN A 1 86 ? -17.207 0.694 -7.727 1.00 31.67 86 GLN A O 1
ATOM 643 N N . PRO A 1 87 ? -17.366 -0.238 -5.676 1.00 37.31 87 PRO A N 1
ATOM 644 C CA . PRO A 1 87 ? -16.701 -1.459 -6.078 1.00 37.31 87 PRO A CA 1
ATOM 645 C C . PRO A 1 87 ? -17.570 -2.142 -7.131 1.00 37.31 87 PRO A C 1
ATOM 647 O O . PRO A 1 87 ? -18.595 -2.745 -6.815 1.00 37.31 87 PRO A O 1
ATOM 650 N N . LEU A 1 88 ? -17.165 -2.045 -8.397 1.00 33.69 88 LEU A N 1
ATOM 651 C CA . LEU A 1 88 ? -17.707 -2.881 -9.454 1.00 33.69 88 LEU A CA 1
ATOM 652 C C . LEU A 1 88 ? -17.042 -4.257 -9.317 1.00 33.69 88 LEU A C 1
ATOM 654 O O . LEU A 1 88 ? -16.169 -4.629 -10.097 1.00 33.69 88 LEU A O 1
ATOM 658 N N . CYS A 1 89 ? -17.415 -5.007 -8.278 1.00 32.88 89 CYS A N 1
ATOM 659 C CA . CYS A 1 89 ? -17.129 -6.434 -8.228 1.00 32.88 89 CYS A CA 1
ATOM 660 C C . CYS A 1 89 ? -18.071 -7.106 -9.223 1.00 32.88 89 CYS A C 1
ATOM 662 O O . CYS A 1 89 ? -19.228 -7.388 -8.916 1.00 32.88 89 CYS A O 1
ATOM 664 N N . ALA A 1 90 ? -17.594 -7.319 -10.447 1.00 29.84 90 ALA A N 1
ATOM 665 C CA . ALA A 1 90 ? -18.306 -8.174 -11.373 1.00 29.84 90 ALA A CA 1
ATOM 666 C C . ALA A 1 90 ? -18.305 -9.618 -10.812 1.00 29.84 90 ALA A C 1
ATOM 668 O O . ALA A 1 90 ? -17.255 -10.081 -10.363 1.00 29.84 90 ALA A O 1
ATOM 669 N N . PRO A 1 91 ? -19.440 -10.343 -10.835 1.00 33.19 91 PRO A N 1
ATOM 670 C CA . PRO A 1 91 ? -19.586 -11.652 -10.183 1.00 33.19 91 PRO A CA 1
ATOM 671 C C . PRO A 1 91 ? -18.593 -12.731 -10.647 1.00 33.19 91 PRO A C 1
ATOM 673 O O . PRO A 1 91 ? -18.408 -13.732 -9.964 1.00 33.19 91 PRO A O 1
ATOM 676 N N . TRP A 1 92 ? -17.946 -12.542 -11.801 1.00 35.78 92 TRP A N 1
ATOM 677 C CA . TRP A 1 92 ? -16.933 -13.453 -12.341 1.00 35.78 92 TRP A CA 1
ATOM 678 C C . TRP A 1 92 ? -15.551 -13.301 -11.688 1.00 35.78 92 TRP A C 1
ATOM 680 O O . TRP A 1 92 ? -14.682 -14.141 -11.896 1.00 35.78 92 TRP A O 1
ATOM 690 N N . ALA A 1 93 ? -15.337 -12.253 -10.892 1.00 38.94 93 ALA A N 1
ATOM 691 C CA . ALA A 1 93 ? -14.087 -11.994 -10.195 1.00 38.94 93 ALA A CA 1
ATOM 692 C C . ALA A 1 93 ? -14.188 -12.454 -8.729 1.00 38.94 93 ALA A C 1
ATOM 694 O O . ALA A 1 93 ? -14.010 -11.665 -7.805 1.00 38.94 93 ALA A O 1
ATOM 695 N N . ALA A 1 94 ? -14.523 -13.732 -8.522 1.00 34.38 94 ALA A N 1
ATOM 696 C CA . ALA A 1 94 ? -14.777 -14.315 -7.199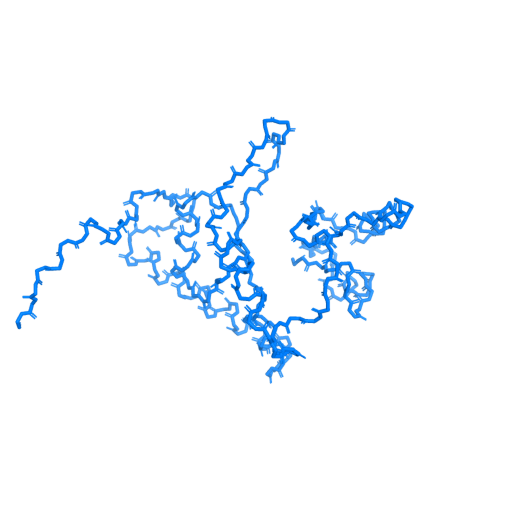 1.00 34.38 94 ALA A CA 1
ATOM 697 C C . ALA A 1 94 ? -13.596 -14.162 -6.213 1.00 34.38 94 ALA A C 1
ATOM 699 O O . ALA A 1 94 ? -13.822 -14.078 -5.009 1.00 34.38 94 ALA A O 1
ATOM 700 N N . ASP A 1 95 ? -12.368 -14.022 -6.727 1.00 51.12 95 ASP A N 1
ATOM 701 C CA . ASP A 1 95 ? -11.144 -13.810 -5.940 1.00 51.12 95 ASP A CA 1
ATOM 702 C C . ASP A 1 95 ? -10.663 -12.340 -5.922 1.00 51.12 95 ASP A C 1
ATOM 704 O O . ASP A 1 95 ? -9.566 -12.034 -5.442 1.00 51.12 95 ASP A O 1
ATOM 708 N N . ALA A 1 96 ? -11.446 -11.395 -6.460 1.00 51.84 96 ALA A N 1
ATOM 709 C CA . ALA A 1 96 ? -11.049 -9.991 -6.509 1.00 51.84 96 ALA A CA 1
ATOM 710 C C . ALA A 1 96 ? -11.056 -9.361 -5.112 1.00 51.84 96 ALA A C 1
ATOM 712 O O . ALA A 1 96 ? -12.091 -9.144 -4.482 1.00 51.84 96 ALA A O 1
ATOM 713 N N . THR A 1 97 ? -9.863 -9.008 -4.644 1.00 62.78 97 THR A N 1
ATOM 714 C CA . THR A 1 97 ? -9.675 -8.290 -3.385 1.00 62.78 97 THR A CA 1
ATOM 715 C C . THR A 1 97 ? -9.861 -6.792 -3.614 1.00 62.78 97 THR A C 1
ATOM 717 O O . THR A 1 97 ? -9.099 -6.170 -4.355 1.00 62.78 97 THR A O 1
ATOM 720 N N . PHE A 1 98 ? -10.856 -6.189 -2.958 1.00 67.31 98 PHE A N 1
ATOM 721 C CA . PHE A 1 98 ? -11.048 -4.739 -2.998 1.00 67.31 98 PHE A CA 1
ATOM 722 C C . PHE A 1 98 ? -9.945 -4.025 -2.201 1.00 67.31 98 PHE A C 1
ATOM 724 O O . PHE A 1 98 ? -9.735 -4.295 -1.014 1.00 67.31 98 PHE A O 1
ATOM 731 N N . THR A 1 99 ? -9.242 -3.099 -2.856 1.00 71.31 99 THR A N 1
ATOM 732 C CA . THR A 1 99 ? -8.158 -2.306 -2.263 1.00 71.31 99 THR A CA 1
ATOM 733 C C . THR A 1 99 ? -8.376 -0.822 -2.530 1.00 71.31 99 THR A C 1
ATOM 735 O O . THR A 1 99 ? -8.940 -0.445 -3.555 1.00 71.31 99 THR A O 1
ATOM 738 N N . TRP A 1 100 ? -7.944 0.026 -1.597 1.00 73.31 100 TRP A N 1
ATOM 739 C CA . TRP A 1 100 ? -8.112 1.475 -1.690 1.00 73.31 100 TRP A CA 1
ATOM 740 C C . TRP A 1 100 ? -6.775 2.158 -1.977 1.00 73.31 100 TRP A C 1
ATOM 742 O O . TRP A 1 100 ? -5.826 2.006 -1.213 1.00 73.31 100 TRP A O 1
ATOM 752 N N . THR A 1 101 ? -6.676 2.925 -3.062 1.00 67.19 101 THR A N 1
ATOM 753 C CA . THR A 1 101 ? -5.393 3.499 -3.527 1.00 67.19 101 THR A CA 1
ATOM 754 C C . THR A 1 101 ? -5.395 5.031 -3.604 1.00 67.19 101 THR A C 1
ATOM 756 O O . THR A 1 101 ? -4.345 5.660 -3.763 1.00 67.19 101 THR A O 1
ATOM 759 N N . GLY A 1 102 ? -6.567 5.659 -3.460 1.00 74.94 102 GLY A N 1
ATOM 760 C CA . GLY A 1 102 ? -6.760 7.091 -3.663 1.00 74.94 102 GLY A CA 1
ATOM 761 C C . GLY A 1 102 ? -6.719 7.904 -2.370 1.00 74.94 102 GLY A C 1
ATOM 762 O O . GLY A 1 102 ? -7.536 7.704 -1.478 1.00 74.94 102 GLY A O 1
ATOM 763 N N . GLY A 1 103 ? -5.809 8.878 -2.299 1.00 80.31 103 GLY A N 1
ATOM 764 C CA . GLY A 1 103 ? -5.920 9.994 -1.349 1.00 80.31 103 GLY A CA 1
ATOM 765 C C . GLY A 1 103 ? -5.512 9.725 0.100 1.00 80.31 103 GLY A C 1
ATOM 766 O O . GLY A 1 103 ? -5.615 10.640 0.897 1.00 80.31 103 GLY A O 1
ATOM 767 N N . VAL A 1 104 ? -4.990 8.544 0.427 1.00 88.56 104 VAL A N 1
ATOM 768 C CA . VAL A 1 104 ? -4.619 8.172 1.805 1.00 88.56 104 VAL A CA 1
ATOM 769 C C . VAL A 1 104 ? -3.438 9.010 2.285 1.00 88.56 104 VAL A C 1
ATOM 771 O O . VAL A 1 104 ? -2.373 9.006 1.650 1.00 88.56 104 VAL A O 1
ATOM 774 N N . ARG A 1 105 ? -3.627 9.757 3.373 1.00 90.44 105 ARG A N 1
ATOM 775 C CA . ARG A 1 105 ? -2.598 10.622 3.971 1.00 90.44 105 ARG A CA 1
ATOM 776 C C . ARG A 1 105 ? -2.377 10.363 5.452 1.00 90.44 105 ARG A C 1
ATOM 778 O O . ARG A 1 105 ? -1.283 10.661 5.918 1.00 90.44 105 ARG A O 1
ATOM 785 N N . SER A 1 106 ? -3.359 9.791 6.133 1.00 91.12 106 SER A N 1
ATOM 786 C CA . SER A 1 106 ? -3.340 9.601 7.580 1.00 91.12 106 SER A CA 1
ATOM 787 C C . SER A 1 106 ? -3.904 8.245 8.004 1.00 91.12 106 SER A C 1
ATOM 789 O O . SER A 1 106 ? -4.496 7.504 7.212 1.00 91.12 106 SER A O 1
ATOM 791 N N . GLY A 1 107 ? -3.731 7.912 9.283 1.00 91.00 107 GLY A N 1
ATOM 792 C CA . GLY A 1 107 ? -4.277 6.691 9.879 1.00 91.00 107 GLY A CA 1
ATOM 793 C C . GLY A 1 107 ? -5.808 6.613 9.850 1.00 91.00 107 GLY A C 1
ATOM 794 O O . GLY A 1 107 ? -6.364 5.528 9.674 1.00 91.00 107 GLY A O 1
ATOM 795 N N . ASP A 1 108 ? -6.514 7.740 9.958 1.00 92.31 108 ASP A N 1
ATOM 796 C CA . ASP A 1 108 ? -7.980 7.759 9.925 1.00 92.31 108 ASP A CA 1
ATOM 797 C C . ASP A 1 108 ? -8.549 7.504 8.520 1.00 92.31 108 ASP A C 1
ATOM 799 O O . ASP A 1 108 ? -9.608 6.884 8.401 1.00 92.31 108 ASP A O 1
ATOM 803 N N . ASP A 1 109 ? -7.835 7.888 7.455 1.00 93.12 109 ASP A N 1
ATOM 804 C CA . ASP A 1 109 ? -8.181 7.493 6.084 1.00 93.12 109 ASP A CA 1
ATOM 805 C C . ASP A 1 109 ? -8.143 5.968 5.930 1.00 93.12 109 ASP A C 1
ATOM 807 O O . ASP A 1 109 ? -9.036 5.376 5.318 1.00 93.12 109 ASP A O 1
ATOM 811 N N . VAL A 1 110 ? -7.132 5.323 6.527 1.00 93.00 110 VAL A N 1
ATOM 812 C CA . VAL A 1 110 ? -7.000 3.861 6.528 1.00 93.00 110 VAL A CA 1
ATOM 813 C C . VAL A 1 110 ? -8.176 3.226 7.266 1.00 93.00 110 VAL A C 1
ATOM 815 O O . VAL A 1 110 ? -8.825 2.340 6.713 1.00 93.00 110 VAL A O 1
ATOM 818 N N . VAL A 1 111 ? -8.516 3.707 8.468 1.00 93.12 111 VAL A N 1
ATOM 819 C CA . VAL A 1 111 ? -9.677 3.204 9.227 1.00 93.12 111 VAL A CA 1
ATOM 820 C C . VAL A 1 111 ? -10.965 3.342 8.417 1.00 93.12 111 VAL A C 1
ATOM 822 O O . VAL A 1 111 ? -11.719 2.377 8.301 1.00 93.12 111 VAL A O 1
ATOM 825 N N . LYS A 1 112 ? -11.213 4.509 7.809 1.00 91.62 112 LYS A N 1
ATOM 826 C CA . LYS A 1 112 ? -12.405 4.743 6.980 1.00 91.62 112 LYS A CA 1
ATOM 827 C C . LYS A 1 112 ? -12.472 3.774 5.805 1.00 91.62 112 LYS A C 1
ATOM 829 O O . LYS A 1 112 ? -13.522 3.173 5.583 1.00 91.62 112 LYS A O 1
ATOM 834 N N . ALA A 1 113 ? -11.370 3.592 5.080 1.00 90.19 113 ALA A N 1
ATOM 835 C CA . ALA A 1 113 ? -11.310 2.666 3.955 1.00 90.19 113 ALA A CA 1
ATOM 836 C C . ALA A 1 113 ? -11.611 1.221 4.391 1.00 90.19 113 ALA A C 1
ATOM 838 O O . ALA A 1 113 ? -12.425 0.545 3.758 1.00 90.19 113 ALA A O 1
ATOM 839 N N . LEU A 1 114 ? -11.016 0.767 5.499 1.00 90.50 114 LEU A N 1
ATOM 840 C CA . LEU A 1 114 ? -11.250 -0.570 6.052 1.00 90.50 114 LEU A CA 1
ATOM 841 C C . LEU A 1 114 ? -12.709 -0.753 6.502 1.00 90.50 114 LEU A C 1
ATOM 843 O O . LEU A 1 114 ? -13.351 -1.727 6.116 1.00 90.50 114 LEU A O 1
ATOM 847 N N . CYS A 1 115 ? -13.286 0.218 7.216 1.00 90.44 115 CYS A N 1
ATOM 848 C CA . CYS A 1 115 ? -14.699 0.198 7.617 1.00 90.44 115 CYS A CA 1
ATOM 849 C C . CYS A 1 115 ? -15.671 0.163 6.424 1.00 90.44 115 CYS A C 1
ATOM 851 O O . CYS A 1 115 ? -16.785 -0.354 6.545 1.00 90.44 115 CYS A O 1
ATOM 853 N N . LEU A 1 116 ? -15.274 0.724 5.2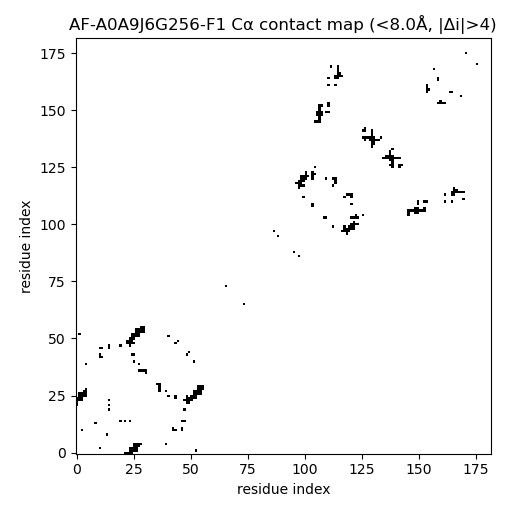77 1.00 89.44 116 LEU A N 1
ATOM 854 C CA . LEU A 1 116 ? -16.048 0.688 4.033 1.00 89.44 116 LEU A CA 1
ATOM 855 C C . LEU A 1 116 ? -15.909 -0.636 3.266 1.00 89.44 116 LEU A C 1
ATOM 857 O O . LEU A 1 116 ? -16.670 -0.848 2.320 1.00 89.44 116 LEU A O 1
ATOM 861 N N . GLY A 1 117 ? -15.012 -1.529 3.694 1.00 84.88 117 GLY A N 1
ATOM 862 C CA . GLY A 1 117 ? -14.826 -2.870 3.139 1.00 84.88 117 GLY A CA 1
ATOM 863 C C . GLY A 1 117 ? -13.516 -3.081 2.377 1.00 84.88 117 GLY A C 1
ATOM 864 O O . GLY A 1 117 ? -13.341 -4.145 1.782 1.00 84.88 117 GLY A O 1
ATOM 865 N N . ALA A 1 118 ? -12.592 -2.112 2.372 1.00 86.25 118 ALA A N 1
ATOM 866 C CA . ALA A 1 118 ? -11.254 -2.329 1.819 1.00 86.25 118 ALA A CA 1
ATOM 867 C C . ALA A 1 118 ? -10.517 -3.422 2.603 1.00 86.25 118 ALA A C 1
ATOM 869 O O . ALA A 1 118 ? -10.564 -3.462 3.829 1.00 86.25 118 ALA A O 1
ATOM 870 N N . LYS A 1 119 ? -9.816 -4.307 1.891 1.00 83.44 119 LYS A N 1
ATOM 871 C CA . LYS A 1 119 ? -8.953 -5.334 2.498 1.00 83.44 119 LYS A CA 1
ATOM 872 C C . LYS A 1 119 ? -7.521 -4.851 2.695 1.00 83.44 119 LYS A C 1
ATOM 874 O O . LYS A 1 119 ? -6.824 -5.340 3.575 1.00 83.44 119 LYS A O 1
ATOM 879 N N . ALA A 1 120 ? -7.094 -3.892 1.879 1.00 85.38 120 ALA A N 1
ATOM 880 C CA . ALA A 1 120 ? -5.800 -3.239 1.983 1.00 85.38 120 ALA A CA 1
ATOM 881 C C . ALA A 1 120 ? -5.878 -1.810 1.439 1.00 85.38 120 ALA A C 1
ATOM 883 O O . ALA A 1 120 ? -6.756 -1.478 0.635 1.00 85.38 120 ALA A O 1
ATOM 884 N N . VAL A 1 121 ? -4.929 -0.983 1.868 1.00 88.25 121 VAL A N 1
ATOM 885 C CA . VAL A 1 121 ? -4.811 0.419 1.473 1.00 88.25 121 VAL A CA 1
ATOM 886 C C . VAL A 1 121 ? -3.398 0.676 0.953 1.00 88.25 121 VAL A C 1
ATOM 888 O O . VAL A 1 121 ? -2.423 0.285 1.590 1.00 88.25 121 VAL A O 1
ATOM 891 N N . PHE A 1 122 ? -3.279 1.328 -0.203 1.00 88.88 122 PHE A N 1
ATOM 892 C CA . PHE A 1 122 ? -1.999 1.689 -0.811 1.00 88.88 122 PHE A CA 1
ATOM 893 C C . PHE A 1 122 ? -1.644 3.151 -0.552 1.00 88.88 122 PHE A C 1
ATOM 895 O O . PHE A 1 122 ? -2.478 4.048 -0.681 1.00 88.88 122 PHE A O 1
ATOM 902 N N . VAL A 1 123 ? -0.365 3.393 -0.265 1.00 89.94 123 VAL A N 1
ATOM 903 C CA . VAL A 1 123 ? 0.196 4.730 -0.056 1.00 89.94 123 VAL A CA 1
ATOM 904 C C . VAL A 1 123 ? 1.073 5.092 -1.252 1.00 89.94 123 VAL A C 1
ATOM 906 O O . VAL A 1 123 ? 2.136 4.516 -1.449 1.00 89.94 123 VAL A O 1
ATOM 909 N N . GLY A 1 124 ? 0.610 6.041 -2.068 1.00 88.94 124 GLY A N 1
ATOM 910 C CA . GLY A 1 124 ? 1.340 6.526 -3.246 1.00 88.94 124 GLY A CA 1
ATOM 911 C C . GLY A 1 124 ? 2.213 7.745 -2.941 1.00 88.94 124 GLY A C 1
ATOM 912 O O . GLY A 1 124 ? 3.345 7.628 -2.484 1.00 88.94 124 GLY A O 1
ATOM 913 N N . ARG A 1 125 ? 1.673 8.949 -3.186 1.00 90.88 125 ARG A N 1
ATOM 914 C CA . ARG A 1 125 ? 2.415 10.225 -3.078 1.00 90.88 125 ARG A CA 1
ATOM 915 C C . ARG A 1 125 ? 3.204 10.422 -1.769 1.00 90.88 125 ARG A C 1
ATOM 917 O O . ARG A 1 125 ? 4.337 10.866 -1.878 1.00 90.88 125 ARG A O 1
ATOM 924 N N . PRO A 1 126 ? 2.685 10.099 -0.566 1.00 92.69 126 PRO A N 1
ATOM 925 C CA . PRO A 1 126 ? 3.434 10.295 0.672 1.00 92.69 126 PRO A CA 1
ATOM 926 C C . PRO A 1 126 ? 4.719 9.468 0.699 1.00 92.69 126 PRO A C 1
ATOM 928 O O . PRO A 1 126 ? 5.763 9.993 1.066 1.00 92.69 126 PRO A O 1
ATOM 931 N N . ALA A 1 127 ? 4.666 8.216 0.232 1.00 91.56 127 ALA A N 1
ATOM 932 C CA . ALA A 1 127 ? 5.848 7.368 0.117 1.00 91.56 127 ALA A CA 1
ATOM 933 C C . ALA A 1 127 ? 6.859 7.958 -0.881 1.00 91.56 127 ALA A C 1
ATOM 935 O O . ALA A 1 127 ? 8.043 8.028 -0.577 1.00 91.56 127 ALA A O 1
ATOM 936 N N . LEU A 1 128 ? 6.403 8.475 -2.029 1.00 92.19 128 LEU A N 1
ATOM 937 C CA . LEU A 1 128 ? 7.284 9.150 -2.995 1.00 92.19 128 LEU A CA 1
ATOM 938 C C . LEU A 1 128 ? 7.933 10.422 -2.427 1.00 92.19 128 LEU A C 1
ATOM 940 O O . LEU A 1 128 ? 9.095 10.695 -2.712 1.00 92.19 128 LEU A O 1
ATOM 944 N N . TYR A 1 129 ? 7.206 11.201 -1.625 1.00 94.81 129 TYR A N 1
ATOM 945 C CA . TYR A 1 129 ? 7.763 12.387 -0.972 1.00 94.81 129 TYR A CA 1
ATOM 946 C C . TYR A 1 129 ? 8.777 12.014 0.113 1.00 94.81 129 TYR A C 1
ATOM 948 O O . TYR A 1 129 ? 9.818 12.656 0.201 1.00 94.81 129 TYR A O 1
ATOM 956 N N . GLY A 1 130 ? 8.520 10.947 0.876 1.00 95.56 130 GLY A N 1
ATOM 957 C CA . GLY A 1 130 ? 9.496 10.380 1.809 1.00 95.56 130 GLY A CA 1
ATOM 958 C C . GLY A 1 130 ? 10.774 9.937 1.094 1.00 95.56 130 GLY A C 1
ATOM 959 O O . GLY A 1 130 ? 11.867 10.317 1.508 1.00 95.56 130 GLY A O 1
ATOM 960 N N . LEU A 1 131 ? 10.628 9.236 -0.035 1.00 95.62 131 LEU A N 1
ATOM 961 C CA . LEU A 1 131 ? 11.750 8.812 -0.874 1.00 95.62 131 LEU A CA 1
ATOM 962 C C . LEU A 1 131 ? 12.599 9.997 -1.352 1.00 95.62 131 LEU A C 1
ATOM 964 O O . LEU A 1 131 ? 13.823 9.942 -1.296 1.00 95.62 131 LEU A O 1
ATOM 968 N N . ALA A 1 132 ? 11.955 11.076 -1.802 1.00 96.81 132 ALA A N 1
ATOM 969 C CA . ALA A 1 132 ? 12.650 12.277 -2.258 1.00 96.81 132 ALA A CA 1
ATOM 970 C C . ALA A 1 132 ? 13.341 13.044 -1.116 1.00 96.81 132 ALA A C 1
ATOM 972 O O . ALA A 1 132 ? 14.351 13.698 -1.353 1.00 96.81 132 ALA A O 1
ATOM 973 N N . TYR A 1 133 ? 12.794 12.986 0.101 1.00 96.81 133 TYR A N 1
ATOM 974 C CA . TYR A 1 133 ? 13.336 13.688 1.262 1.00 96.81 133 TYR A CA 1
ATOM 975 C C . TYR A 1 133 ? 14.576 13.000 1.843 1.00 96.81 133 TYR A C 1
ATOM 977 O O . TYR A 1 133 ? 15.577 13.669 2.082 1.00 96.81 133 TYR A O 1
ATOM 985 N N . ASN A 1 134 ? 14.512 11.685 2.085 1.00 96.88 134 ASN A N 1
ATOM 986 C CA . ASN A 1 134 ? 15.605 10.948 2.731 1.00 96.88 134 ASN A CA 1
ATOM 987 C C . ASN A 1 134 ? 15.675 9.472 2.300 1.00 96.88 134 ASN A C 1
ATOM 989 O O . ASN A 1 134 ? 15.857 8.578 3.126 1.00 96.88 134 ASN A O 1
ATOM 993 N N . GLY A 1 135 ? 15.455 9.191 1.015 1.00 95.88 135 GLY A N 1
ATOM 994 C CA . GLY A 1 135 ? 15.569 7.836 0.477 1.00 95.88 135 GLY A CA 1
ATOM 995 C C . GLY A 1 135 ? 14.656 6.827 1.185 1.00 95.88 135 GLY A C 1
ATOM 996 O O . GLY A 1 135 ? 13.519 7.131 1.551 1.00 95.88 135 GLY A O 1
ATOM 997 N N . GLU A 1 136 ? 15.161 5.610 1.383 1.00 95.19 136 GLU A N 1
ATOM 998 C CA . GLU A 1 136 ? 14.438 4.521 2.053 1.00 95.19 136 GLU A CA 1
ATOM 999 C C . GLU A 1 136 ? 14.001 4.881 3.481 1.00 95.19 136 GLU A C 1
ATOM 1001 O O . GLU A 1 136 ? 12.868 4.592 3.878 1.00 95.19 136 GLU A O 1
ATOM 1006 N N . GLU A 1 137 ? 14.857 5.565 4.243 1.00 97.25 137 GLU A N 1
ATOM 1007 C CA . GLU A 1 137 ? 14.535 5.999 5.604 1.00 97.25 137 GLU A CA 1
ATOM 1008 C C . GLU A 1 137 ? 13.344 6.961 5.613 1.00 97.25 137 GLU A C 1
ATOM 1010 O O . GLU A 1 137 ? 12.471 6.870 6.476 1.00 97.25 137 GLU A O 1
ATOM 1015 N N . GLY A 1 138 ? 13.260 7.852 4.621 1.00 97.44 138 GLY A N 1
ATOM 1016 C CA . GLY A 1 138 ? 12.130 8.761 4.468 1.00 97.44 138 GLY A CA 1
ATOM 1017 C C . GLY A 1 138 ? 10.824 8.035 4.130 1.00 97.44 138 GLY A C 1
ATOM 1018 O O . GLY A 1 138 ? 9.776 8.372 4.685 1.00 97.44 138 GLY A O 1
ATOM 1019 N N . VAL A 1 139 ? 10.866 7.005 3.276 1.00 96.19 139 VAL A N 1
ATOM 1020 C CA . VAL A 1 139 ? 9.698 6.139 3.015 1.00 96.19 139 VAL A CA 1
ATOM 1021 C C . VAL A 1 139 ? 9.255 5.442 4.300 1.00 96.19 139 VAL A C 1
ATOM 1023 O O . VAL A 1 139 ? 8.072 5.474 4.647 1.00 96.19 139 VAL A O 1
ATOM 1026 N N . THR A 1 140 ? 10.206 4.851 5.022 1.00 96.69 140 THR A N 1
ATOM 1027 C CA . THR A 1 140 ? 9.961 4.139 6.279 1.00 96.69 140 THR A CA 1
ATOM 1028 C C . THR A 1 140 ? 9.336 5.060 7.321 1.00 96.69 140 THR A C 1
ATOM 1030 O O . THR A 1 140 ? 8.322 4.704 7.919 1.00 96.69 140 THR A O 1
ATOM 1033 N N . ALA A 1 141 ? 9.863 6.276 7.483 1.00 97.38 141 ALA A N 1
ATOM 1034 C CA . ALA A 1 141 ? 9.323 7.266 8.407 1.00 97.38 141 ALA A CA 1
ATOM 1035 C C . ALA A 1 141 ? 7.864 7.630 8.087 1.00 97.38 141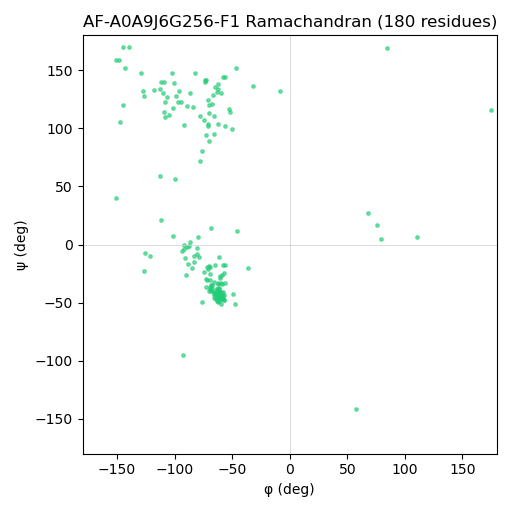 ALA A C 1
ATOM 1037 O O . ALA A 1 141 ? 7.030 7.672 8.990 1.00 97.38 141 ALA A O 1
ATOM 1038 N N . VAL A 1 142 ? 7.525 7.839 6.809 1.00 96.81 142 VAL A N 1
ATOM 103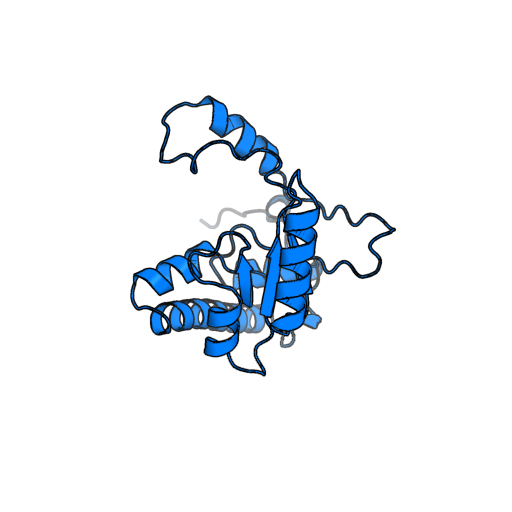9 C CA . VAL A 1 142 ? 6.146 8.148 6.394 1.00 96.81 142 VAL A CA 1
ATOM 1040 C C . VAL A 1 142 ? 5.194 6.990 6.694 1.00 96.81 142 VAL A C 1
ATOM 1042 O O . VAL A 1 142 ? 4.112 7.210 7.243 1.00 96.81 142 VAL A O 1
ATOM 1045 N N . LEU A 1 143 ? 5.580 5.759 6.352 1.00 95.44 143 LEU A N 1
ATOM 1046 C CA . LEU A 1 143 ? 4.758 4.578 6.627 1.00 95.44 143 LEU A CA 1
ATOM 1047 C C . LEU A 1 143 ? 4.576 4.361 8.133 1.00 95.44 143 LEU A C 1
ATOM 1049 O O . LEU A 1 143 ? 3.478 4.031 8.580 1.00 95.44 143 LEU A O 1
ATOM 1053 N N . GLU A 1 144 ? 5.621 4.610 8.919 1.00 97.31 144 GLU A N 1
ATOM 1054 C CA . GLU A 1 144 ? 5.589 4.501 10.373 1.00 97.31 144 GLU A CA 1
ATOM 1055 C C . GLU A 1 144 ? 4.695 5.569 11.021 1.00 97.31 144 GLU A C 1
ATOM 1057 O O . GLU A 1 144 ? 3.969 5.267 11.969 1.00 97.31 144 GLU A O 1
ATOM 1062 N N . CYS A 1 145 ? 4.674 6.797 10.492 1.00 96.88 145 CYS A N 1
ATOM 1063 C CA . CYS A 1 145 ? 3.728 7.830 10.920 1.00 96.88 145 CYS A CA 1
ATOM 1064 C C . CYS A 1 145 ? 2.277 7.388 10.694 1.00 96.88 145 CYS A C 1
ATOM 1066 O O . CYS A 1 145 ? 1.487 7.382 11.637 1.00 96.88 145 CYS A O 1
ATOM 1068 N N . ILE A 1 146 ? 1.946 6.922 9.484 1.00 96.00 146 ILE A N 1
ATOM 1069 C CA . ILE A 1 146 ? 0.595 6.429 9.165 1.00 96.00 146 ILE A CA 1
ATOM 1070 C C . ILE A 1 146 ? 0.225 5.242 10.066 1.00 96.00 146 ILE A C 1
ATOM 1072 O O . ILE A 1 146 ? -0.899 5.163 10.564 1.00 96.00 146 ILE A O 1
ATOM 1076 N N . ARG A 1 147 ? 1.170 4.329 10.329 1.00 95.50 147 ARG A N 1
ATOM 1077 C CA . ARG A 1 147 ? 0.964 3.186 11.229 1.00 95.50 147 ARG A CA 1
ATOM 1078 C C . ARG A 1 147 ? 0.661 3.636 12.662 1.00 95.50 147 ARG A C 1
ATOM 1080 O O . ARG A 1 147 ? -0.269 3.117 13.277 1.00 95.50 147 ARG A O 1
ATOM 1087 N N . LYS A 1 148 ? 1.415 4.598 13.202 1.00 97.00 148 LYS A N 1
ATOM 1088 C CA . LYS A 1 148 ? 1.198 5.156 14.550 1.00 97.00 148 LYS A CA 1
ATOM 1089 C C . LYS A 1 148 ? -0.147 5.867 14.669 1.00 97.00 148 LYS A C 1
ATOM 1091 O O . LYS A 1 148 ? -0.845 5.694 15.670 1.00 97.00 148 LYS A O 1
ATOM 1096 N N . GLU A 1 149 ? -0.530 6.629 13.651 1.00 97.19 149 GLU A N 1
ATOM 1097 C CA . GLU A 1 149 ? -1.846 7.263 13.593 1.00 97.19 149 GLU A CA 1
ATOM 1098 C C . GLU A 1 149 ? -2.962 6.220 13.547 1.00 97.19 149 GLU A C 1
ATOM 1100 O O . GLU A 1 149 ? -3.909 6.321 14.319 1.00 97.19 149 GLU A O 1
ATOM 1105 N N . LEU A 1 150 ? -2.824 5.172 12.728 1.00 95.12 150 LEU A N 1
ATOM 1106 C CA . LEU A 1 150 ? -3.783 4.068 12.676 1.00 95.12 150 LEU A CA 1
ATOM 1107 C C . LEU A 1 150 ? -3.954 3.420 14.059 1.00 95.12 150 LEU A C 1
ATOM 1109 O O . LEU A 1 150 ? -5.083 3.250 14.517 1.00 95.12 150 LEU A O 1
ATOM 1113 N N . CYS A 1 151 ? -2.856 3.101 14.753 1.00 95.50 151 CYS A N 1
ATOM 1114 C CA . CYS A 1 151 ? -2.900 2.553 16.113 1.00 95.50 151 CYS A CA 1
ATOM 1115 C C . CYS A 1 151 ? -3.590 3.503 17.104 1.00 95.50 151 CYS A C 1
ATOM 1117 O O . CYS A 1 151 ? -4.379 3.056 17.940 1.00 95.50 151 CYS A O 1
ATOM 1119 N N . THR A 1 152 ? -3.325 4.806 16.997 1.00 96.44 152 THR A N 1
ATOM 1120 C CA . THR A 1 152 ? -3.996 5.832 17.805 1.00 96.44 152 THR A CA 1
ATOM 1121 C C . THR A 1 152 ? -5.499 5.849 17.522 1.00 96.44 152 THR A C 1
ATOM 1123 O O . THR A 1 152 ? -6.292 5.760 18.455 1.00 96.44 152 THR A O 1
ATOM 1126 N N . CYS A 1 153 ? -5.912 5.879 16.253 1.00 95.50 153 CYS A N 1
ATOM 1127 C CA . CYS A 1 153 ? -7.322 5.867 15.863 1.00 95.50 153 CYS A CA 1
ATOM 1128 C C . CYS A 1 153 ? -8.048 4.617 16.366 1.00 95.50 153 CYS A C 1
ATOM 1130 O O . CYS A 1 153 ? -9.118 4.736 16.954 1.00 95.50 153 CYS A O 1
ATOM 1132 N N . LEU A 1 154 ? -7.451 3.437 16.180 1.00 95.56 154 LEU A N 1
ATOM 1133 C CA . LEU A 1 154 ? -7.965 2.162 16.682 1.00 95.56 154 LEU A CA 1
ATOM 1134 C C . LEU A 1 154 ? -8.164 2.184 18.204 1.00 95.56 154 LEU A C 1
ATOM 1136 O O . LEU A 1 154 ? -9.218 1.783 18.697 1.00 95.56 154 LEU A O 1
ATOM 1140 N N . SER A 1 155 ? -7.195 2.735 18.938 1.00 95.75 155 SER A N 1
ATOM 1141 C CA . SER A 1 155 ? -7.284 2.880 20.395 1.00 95.75 155 SER A CA 1
ATOM 1142 C C . SER A 1 155 ? -8.417 3.823 20.810 1.00 95.75 155 SER A C 1
ATOM 1144 O O . SER A 1 155 ? -9.160 3.515 21.737 1.00 95.75 155 SER A O 1
ATOM 1146 N N . LEU A 1 156 ? -8.593 4.944 20.101 1.00 95.81 156 LEU A N 1
ATOM 1147 C CA . LEU A 1 156 ? -9.635 5.936 20.391 1.00 95.81 156 LEU A CA 1
ATOM 1148 C C . LEU A 1 156 ? -11.052 5.425 20.110 1.00 95.81 156 LEU A C 1
ATOM 1150 O O . LEU A 1 156 ? -11.978 5.774 20.836 1.00 95.81 156 LEU A O 1
ATOM 1154 N N . ILE A 1 157 ? -11.232 4.594 19.080 1.00 95.06 157 ILE A N 1
ATOM 1155 C CA . ILE A 1 157 ? -12.533 3.985 18.760 1.00 95.06 157 ILE A CA 1
ATOM 1156 C C . ILE A 1 157 ? -12.788 2.678 19.530 1.00 95.06 157 ILE A C 1
ATOM 1158 O O . ILE A 1 157 ? -13.814 2.037 19.311 1.00 95.06 157 ILE A O 1
ATOM 1162 N N . GLY A 1 158 ? -11.865 2.259 20.404 1.00 94.25 158 GLY A N 1
ATOM 1163 C CA . GLY A 1 158 ? -11.989 1.032 21.197 1.00 94.25 158 GLY A CA 1
ATOM 1164 C C . GLY A 1 158 ? -11.910 -0.258 20.374 1.00 94.25 158 GLY A C 1
ATOM 1165 O O . GLY A 1 158 ? -12.488 -1.274 20.756 1.00 94.25 158 GLY A O 1
ATOM 1166 N N . CYS A 1 159 ? -11.222 -0.234 19.230 1.00 94.12 159 CYS A N 1
ATOM 1167 C CA . CYS A 1 159 ? -11.065 -1.389 18.355 1.00 94.12 159 CYS A CA 1
ATOM 1168 C C . CYS A 1 159 ? -9.621 -1.899 18.401 1.00 94.12 159 CYS A C 1
ATOM 1170 O O . CYS A 1 159 ? -8.704 -1.229 17.943 1.00 94.12 159 CYS A O 1
ATOM 1172 N N . HIS A 1 160 ? -9.405 -3.105 18.926 1.00 90.62 160 HIS A N 1
ATOM 1173 C CA . HIS A 1 160 ? -8.063 -3.698 19.049 1.00 90.62 160 HIS A CA 1
ATOM 1174 C C . HIS A 1 160 ? -7.651 -4.565 17.850 1.00 90.62 160 HIS A C 1
ATOM 1176 O O . HIS A 1 160 ? -6.561 -5.130 17.848 1.00 90.62 160 HIS A O 1
ATOM 1182 N N . ASP A 1 161 ? -8.520 -4.700 16.849 1.00 91.69 161 ASP A N 1
ATOM 1183 C CA . ASP A 1 161 ? -8.302 -5.572 15.698 1.00 91.69 161 ASP A CA 1
ATOM 1184 C C . ASP A 1 161 ? -8.894 -4.946 14.432 1.00 91.69 161 ASP A C 1
ATOM 1186 O O . ASP A 1 161 ? -10.101 -4.724 14.334 1.00 91.69 161 ASP A O 1
ATOM 1190 N N . VAL A 1 162 ? -8.040 -4.703 13.437 1.00 90.75 162 VAL A N 1
ATOM 1191 C CA . VAL A 1 162 ? -8.435 -4.133 12.141 1.00 90.75 162 VAL A CA 1
ATOM 1192 C C . VAL A 1 162 ? -9.479 -4.977 11.411 1.00 90.75 162 VAL A C 1
ATOM 1194 O O . VAL A 1 162 ? -10.264 -4.430 10.641 1.00 90.75 162 VAL A O 1
ATOM 1197 N N . GLN A 1 163 ? -9.537 -6.289 11.663 1.00 90.06 163 GLN A N 1
ATOM 1198 C CA . GLN A 1 163 ? -10.519 -7.178 11.040 1.00 90.06 163 GLN A CA 1
ATOM 1199 C C . GLN A 1 163 ? -11.937 -6.967 11.581 1.00 90.06 163 GLN A C 1
ATOM 1201 O O . GLN A 1 163 ? -12.907 -7.340 10.923 1.00 90.06 163 GLN A O 1
ATOM 1206 N N . LYS A 1 164 ? -12.070 -6.345 12.758 1.00 92.69 164 LYS A N 1
ATOM 1207 C CA . LYS A 1 164 ? -13.361 -6.013 13.373 1.00 92.69 164 LYS A CA 1
ATOM 1208 C C . LYS A 1 164 ? -13.904 -4.665 12.915 1.00 92.69 164 LYS A C 1
ATOM 1210 O O . LYS A 1 164 ? -14.988 -4.282 13.342 1.00 92.69 164 LYS A O 1
ATOM 1215 N N . LEU A 1 165 ? -13.186 -3.933 12.065 1.00 92.81 165 LEU A N 1
ATOM 1216 C CA . LEU A 1 165 ? -13.684 -2.683 11.505 1.00 92.81 165 LEU A CA 1
ATOM 1217 C C . LEU A 1 165 ? -14.879 -2.950 10.585 1.00 92.81 165 LEU A C 1
ATOM 1219 O O . LEU A 1 165 ? -14.830 -3.764 9.667 1.00 92.81 165 LEU A O 1
ATOM 1223 N N . HIS A 1 166 ? -15.966 -2.229 10.832 1.00 91.69 166 HIS A N 1
ATOM 1224 C CA . HIS A 1 166 ? -17.188 -2.278 10.039 1.00 91.69 166 HIS A CA 1
ATOM 1225 C C . HIS A 1 166 ? -17.828 -0.889 9.984 1.00 91.69 166 HIS A C 1
ATOM 1227 O O . HIS A 1 166 ? -17.466 0.023 10.728 1.00 91.69 166 HIS A O 1
ATOM 1233 N N . ARG A 1 167 ? -18.844 -0.726 9.132 1.00 91.69 167 ARG A N 1
ATOM 1234 C CA . ARG A 1 167 ? -19.529 0.560 8.916 1.00 91.69 167 ARG A CA 1
ATOM 1235 C C . ARG A 1 167 ? -20.112 1.217 10.175 1.00 91.69 167 ARG A C 1
ATOM 1237 O O . ARG A 1 167 ? -20.380 2.407 10.135 1.00 91.69 167 ARG A O 1
ATOM 1244 N N . GLY A 1 168 ? -20.292 0.479 11.271 1.00 91.62 168 GLY A N 1
ATOM 1245 C CA . GLY A 1 168 ? -20.817 1.015 12.533 1.00 91.62 168 GLY A CA 1
ATOM 1246 C C . GLY A 1 168 ? -19.845 1.948 13.259 1.00 91.62 168 GLY A C 1
ATOM 1247 O O . GLY A 1 168 ? -20.280 2.757 14.066 1.00 91.62 168 GLY A O 1
ATOM 1248 N N . PHE A 1 169 ? -18.552 1.894 12.926 1.00 91.88 169 PHE A N 1
ATOM 1249 C CA . PHE A 1 169 ? -17.555 2.860 13.400 1.00 91.88 169 PHE A CA 1
ATOM 1250 C C . PHE A 1 169 ? -17.570 4.177 12.609 1.00 91.88 169 PHE A C 1
ATOM 1252 O O . PHE A 1 169 ? -16.802 5.088 12.914 1.00 91.88 169 PHE A O 1
ATOM 1259 N N . LEU A 1 170 ? -18.403 4.284 11.568 1.00 92.31 170 LEU A N 1
ATOM 1260 C CA . LEU A 1 170 ? -18.504 5.471 10.730 1.00 92.31 170 LEU A CA 1
ATOM 1261 C C . LEU A 1 170 ? -19.821 6.192 10.978 1.00 92.31 170 LEU A C 1
ATOM 1263 O O . LEU A 1 170 ? -20.886 5.586 11.056 1.00 92.31 170 LEU A O 1
ATOM 1267 N N . VAL A 1 171 ? -19.740 7.516 10.997 1.00 91.12 171 VAL A N 1
ATOM 1268 C CA . VAL A 1 171 ? -20.901 8.401 10.990 1.00 91.12 171 VAL A CA 1
ATOM 1269 C C . VAL A 1 171 ? -20.835 9.228 9.717 1.00 91.12 171 VAL A C 1
ATOM 1271 O O . VAL A 1 171 ? -19.779 9.759 9.361 1.00 91.12 171 VAL 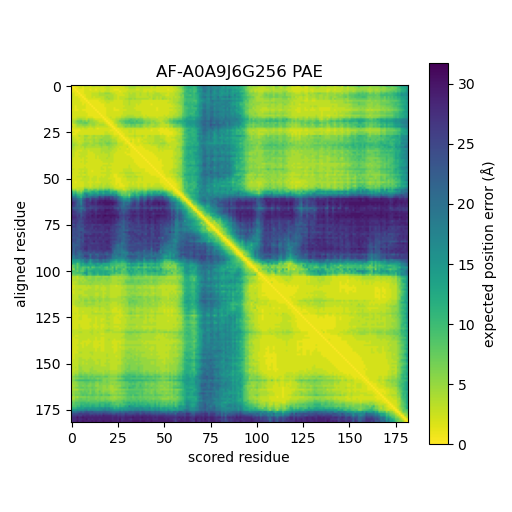A O 1
ATOM 1274 N N . ARG A 1 172 ? -21.954 9.330 8.994 1.00 88.31 172 ARG A N 1
ATOM 1275 C CA . ARG A 1 172 ? -22.017 10.239 7.849 1.00 88.31 172 ARG A CA 1
ATOM 1276 C C . ARG A 1 172 ? -22.092 11.659 8.363 1.00 88.31 172 ARG A C 1
ATOM 1278 O O . ARG A 1 172 ? -22.827 11.958 9.294 1.00 88.31 172 ARG A O 1
ATOM 1285 N N . ARG A 1 173 ? -21.382 12.558 7.692 1.00 85.88 173 ARG A N 1
ATOM 1286 C CA . ARG A 1 173 ? -21.375 13.977 8.053 1.00 85.88 173 ARG A CA 1
ATOM 1287 C C . ARG A 1 173 ? -22.780 14.594 8.080 1.00 85.88 173 ARG A C 1
ATOM 1289 O O . ARG A 1 173 ? -23.024 15.451 8.914 1.00 85.88 173 ARG A O 1
ATOM 1296 N N . SER A 1 174 ? -23.685 14.141 7.209 1.00 85.94 174 SER A N 1
ATOM 1297 C CA . SER A 1 174 ? -25.099 14.551 7.189 1.00 85.94 174 SER A CA 1
ATOM 1298 C C . SER A 1 174 ? -25.854 14.224 8.476 1.00 85.94 174 SER A C 1
ATOM 1300 O O . SER A 1 174 ? -26.819 14.902 8.802 1.00 85.94 174 SER A O 1
ATOM 1302 N N . ASP A 1 175 ? -25.415 13.189 9.190 1.00 83.19 175 ASP A N 1
ATOM 1303 C CA . ASP A 1 175 ? -26.109 12.631 10.348 1.00 83.19 175 ASP A CA 1
ATOM 1304 C C . ASP A 1 175 ? -25.610 13.293 11.655 1.00 83.19 175 ASP A C 1
ATOM 1306 O O . ASP A 1 175 ? -26.134 13.033 12.735 1.00 83.19 175 ASP A O 1
ATOM 1310 N N . ILE A 1 176 ? -24.609 14.183 11.565 1.00 82.81 176 ILE A N 1
ATOM 1311 C CA . ILE A 1 176 ? -24.084 14.972 12.682 1.00 82.81 176 ILE A CA 1
ATOM 1312 C C . ILE A 1 176 ? -24.835 16.304 12.727 1.00 82.81 176 ILE A C 1
ATOM 1314 O O . ILE A 1 176 ? -24.535 17.226 11.967 1.00 82.81 176 ILE A O 1
ATOM 1318 N N . SER A 1 177 ? -25.777 16.444 13.660 1.00 74.62 177 SER A N 1
ATOM 1319 C CA . SER A 1 177 ? -26.295 17.763 14.020 1.00 74.62 177 SER A CA 1
ATOM 1320 C C . SER A 1 177 ? -25.203 18.521 14.777 1.00 74.62 177 SER A C 1
ATOM 1322 O O . SER A 1 177 ? -24.945 18.240 15.950 1.00 74.62 177 SER A O 1
ATOM 1324 N N . TYR A 1 178 ? -24.546 19.477 14.120 1.00 63.50 178 TYR A N 1
ATOM 1325 C CA . TYR A 1 178 ? -23.762 20.485 14.827 1.00 63.50 178 TYR A CA 1
ATOM 1326 C C . TYR A 1 178 ? -24.742 21.329 15.649 1.00 63.50 178 TYR A C 1
ATOM 1328 O O . TYR A 1 178 ? -25.355 22.259 15.140 1.00 63.50 178 TYR A O 1
ATOM 1336 N N . GLN A 1 179 ? -24.932 20.982 16.921 1.00 59.44 179 GLN A N 1
ATOM 1337 C CA . GLN A 1 179 ? -25.396 21.964 17.894 1.00 59.44 179 GLN A CA 1
ATOM 1338 C C . GLN A 1 179 ? -24.253 22.976 18.002 1.00 59.44 179 GLN A C 1
ATOM 1340 O O . GLN A 1 179 ? -23.162 22.606 18.440 1.00 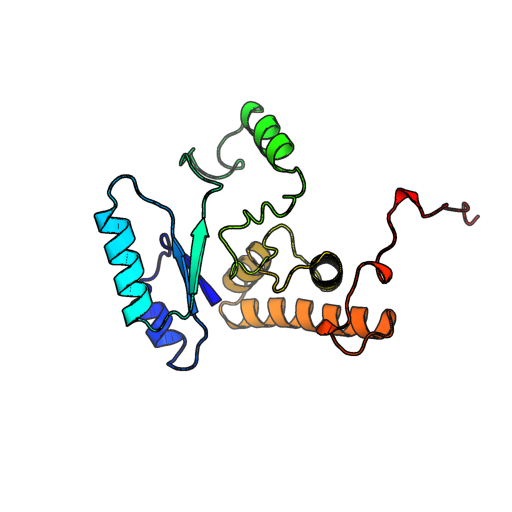59.44 179 GLN A O 1
ATOM 1345 N N . GLU A 1 180 ? -24.462 24.197 17.505 1.00 48.97 180 GLU A N 1
ATOM 1346 C CA . GLU A 1 180 ? -23.529 25.318 17.635 1.00 48.97 180 GLU A CA 1
ATOM 1347 C C . GLU A 1 180 ? -23.128 25.452 19.108 1.00 48.97 180 GLU A C 1
ATOM 1349 O O . GLU A 1 180 ? -23.875 25.973 19.937 1.00 48.97 180 GLU A O 1
ATOM 1354 N N . ARG A 1 181 ? -21.954 24.918 19.465 1.00 47.12 181 ARG A N 1
ATOM 1355 C CA . ARG A 1 181 ? -21.361 25.166 20.775 1.00 47.12 181 ARG A CA 1
ATOM 1356 C C . ARG A 1 181 ? -20.902 26.621 20.768 1.00 47.12 181 ARG A C 1
ATOM 1358 O O . ARG A 1 181 ? -19.907 26.937 20.119 1.00 47.12 181 ARG A O 1
ATOM 1365 N N . ARG A 1 182 ? -21.707 27.466 21.416 1.00 39.88 182 ARG A N 1
ATOM 1366 C CA . ARG A 1 182 ? -21.351 28.811 21.881 1.00 39.88 182 ARG A CA 1
ATOM 1367 C C . ARG A 1 182 ? -20.074 28.799 22.712 1.00 39.88 182 ARG A C 1
ATOM 1369 O O . ARG A 1 182 ? -19.870 27.803 23.444 1.00 39.88 182 ARG A O 1
#

pLDDT: mean 77.07, std 21.63, range [28.98, 97.44]

Foldseek 3Di:
DEDEPPDPDDLLVVLVVCDDPDAYEYEDECDPPNVSVVVSVVVCVVSVHPYYHYDDPCPDPDDDDPVVDDDPPVVVVVVVVPPPPDPPPPVVPVVDQAEAEPDDQALVVVLVCLQVPHPYYHDDPQLVVLCVPPRPVRSVVRVVRRVVRVVVVCVVLVHPDSNPRHVVSDDDPVNDDPPPDD

Organism: Haemaphysalis longicornis (NCBI:txid44386)

Secondary structure (DSSP, 8-state):
-EEETT-SS-HHHHHHHH-TT---EEEEE--SSHHHHHHHHHHHHHTT--EEEEE-S-SS--SS-TTS---THHHHHHHHHTS-------TT-TT---EE-SS--SHHHHHHHHHTT-SEE---HHHHHHHHHHHHHHHHHHHHHHHHHHHHHHHHTT-S-GGG--GGG---GGG-------